Protein AF-A0A7S2N4I0-F1 (afdb_monomer_lite)

Sequence (227 aa):
CSPLTDVEAWKRWVFVALGVAEVLVAIALPARLSPRAIEAVLCISITVDTCVSAWFRESPLDFLISSVFEAPHMCFIVAAIGIRFKALAPGFLLIIANVCVAILVQDVFKGFANIVTATLMYPTVFFIIVRAQHGRLRALYDAQICLAAEQEATQALAAMICDAVFFVAQDGDEIFRCDKGLDHWLGCSACGQRLGDFMADDDRERLQLQIAAVTTGDVSPVSLLPS

pLDDT: mean 70.91, std 13.69, range [44.97, 96.44]

Foldseek 3Di:
DDPVVVVVVVLVVVLVVLVVVVVCCVVVVDPPDDLVVVVVVVVVSLVVVLVSCVVPDPDVVSNVLVCLLSVLLVQLVVCLSDHDPVSNVVSVVSLVVLVVVLVVCCVVPVPCNVVSVVSSVVSVVVSVVSNVVSVVVVVVVVVVVVVVVVVVVVVVVCVVVDQWDFDADLVQFATQDIDVSVCVVQVHDRHRHTPVVSDDPVVVVQSVVVSVCVVVVNDDPDDDRDD

Structure (mmCIF, N/CA/C/O backbone):
data_AF-A0A7S2N4I0-F1
#
_entry.id   AF-A0A7S2N4I0-F1
#
loop_
_atom_site.group_PDB
_atom_site.id
_atom_site.type_symbol
_atom_site.label_atom_id
_atom_site.label_alt_id
_atom_site.label_comp_id
_atom_site.label_asym_id
_atom_site.label_entity_id
_atom_site.label_seq_id
_atom_site.pdbx_PDB_ins_code
_atom_site.Cartn_x
_atom_site.Cartn_y
_atom_site.Cartn_z
_atom_site.occupancy
_atom_site.B_iso_or_equiv
_atom_site.auth_seq_id
_atom_site.auth_comp_id
_atom_site.auth_asym_id
_atom_site.auth_atom_id
_atom_site.pdbx_PDB_model_num
ATOM 1 N N . CYS A 1 1 ? 10.158 -8.192 -56.372 1.00 48.47 1 CYS A N 1
ATOM 2 C CA . CYS A 1 1 ? 9.210 -7.993 -55.257 1.00 48.47 1 CYS A CA 1
ATOM 3 C C . CYS A 1 1 ? 9.362 -9.164 -54.306 1.00 48.47 1 CYS A C 1
ATOM 5 O O . CYS A 1 1 ? 8.807 -10.224 -54.561 1.00 48.47 1 CYS A O 1
ATOM 7 N N . SER A 1 2 ? 10.234 -9.015 -53.314 1.00 44.97 2 SER A N 1
ATOM 8 C CA . SER A 1 2 ? 10.675 -10.119 -52.462 1.00 44.97 2 SER A CA 1
ATOM 9 C C . SER A 1 2 ? 9.828 -10.140 -51.183 1.00 44.97 2 SER A C 1
ATOM 11 O O . SER A 1 2 ? 9.761 -9.108 -50.522 1.00 44.97 2 SER A O 1
ATOM 13 N N . PRO A 1 3 ? 9.212 -11.271 -50.800 1.00 51.84 3 PRO A N 1
ATOM 14 C CA . PRO A 1 3 ? 8.300 -11.378 -49.650 1.00 51.84 3 PRO A CA 1
ATOM 15 C C . PRO A 1 3 ? 8.989 -11.292 -48.268 1.00 51.84 3 PRO A C 1
ATOM 17 O O . PRO A 1 3 ? 8.399 -11.638 -47.252 1.00 51.84 3 PRO A O 1
ATOM 20 N N . LEU A 1 4 ? 10.235 -10.815 -48.203 1.00 46.47 4 LEU A N 1
ATOM 21 C CA . LEU A 1 4 ? 11.021 -10.719 -46.967 1.00 46.47 4 LEU A CA 1
ATOM 22 C C . LEU A 1 4 ? 10.654 -9.518 -46.075 1.00 46.47 4 LEU A C 1
ATOM 24 O O . LEU A 1 4 ? 11.082 -9.473 -44.928 1.00 46.47 4 LEU A O 1
ATOM 28 N N . THR A 1 5 ? 9.837 -8.572 -46.546 1.00 54.66 5 THR A N 1
ATOM 29 C CA . THR A 1 5 ? 9.432 -7.395 -45.753 1.00 54.66 5 THR A CA 1
ATOM 30 C C . THR A 1 5 ? 8.351 -7.688 -44.714 1.00 54.66 5 THR A C 1
ATOM 32 O O . THR A 1 5 ? 8.223 -6.941 -43.748 1.00 54.66 5 THR A O 1
ATOM 35 N N . ASP A 1 6 ? 7.590 -8.774 -44.873 1.00 58.19 6 ASP A N 1
ATOM 36 C CA . ASP A 1 6 ? 6.502 -9.105 -43.943 1.00 58.19 6 ASP A CA 1
ATOM 37 C C . ASP A 1 6 ? 7.051 -9.690 -42.632 1.00 58.19 6 ASP A C 1
ATOM 39 O O . ASP A 1 6 ? 6.530 -9.426 -41.548 1.00 58.19 6 ASP A O 1
ATOM 43 N N . VAL A 1 7 ? 8.183 -10.407 -42.723 1.00 58.31 7 VAL A N 1
ATOM 44 C CA . VAL A 1 7 ? 8.813 -11.107 -41.596 1.00 58.31 7 VAL A CA 1
ATOM 45 C C . VAL A 1 7 ? 9.364 -10.139 -40.540 1.00 58.31 7 VAL A C 1
ATOM 47 O O . VAL A 1 7 ? 9.343 -10.438 -39.353 1.00 58.31 7 VAL A O 1
ATOM 50 N N . GLU A 1 8 ? 9.846 -8.960 -40.919 1.00 60.53 8 GLU A N 1
ATOM 51 C CA . GLU A 1 8 ? 10.291 -7.971 -39.928 1.00 60.53 8 GLU A CA 1
ATOM 52 C C . GLU A 1 8 ? 9.137 -7.182 -39.307 1.00 60.53 8 GLU A C 1
ATOM 54 O O . GLU A 1 8 ? 9.215 -6.777 -38.145 1.00 60.53 8 GLU A O 1
ATOM 59 N N . ALA A 1 9 ? 8.055 -6.974 -40.061 1.00 65.12 9 ALA A N 1
ATOM 60 C CA . ALA A 1 9 ? 6.902 -6.224 -39.591 1.00 65.12 9 ALA A CA 1
ATOM 61 C C . ALA A 1 9 ? 6.171 -6.972 -38.466 1.00 65.12 9 ALA A C 1
ATOM 63 O O . ALA A 1 9 ? 5.896 -6.372 -37.425 1.00 65.12 9 ALA A O 1
ATOM 64 N N . TRP A 1 10 ? 5.920 -8.281 -38.613 1.00 65.81 10 TRP A N 1
ATOM 65 C CA . TRP A 1 10 ? 5.236 -9.048 -37.559 1.00 65.81 10 TRP A CA 1
ATOM 66 C C . TRP A 1 10 ? 6.065 -9.143 -36.274 1.00 65.81 10 TRP A 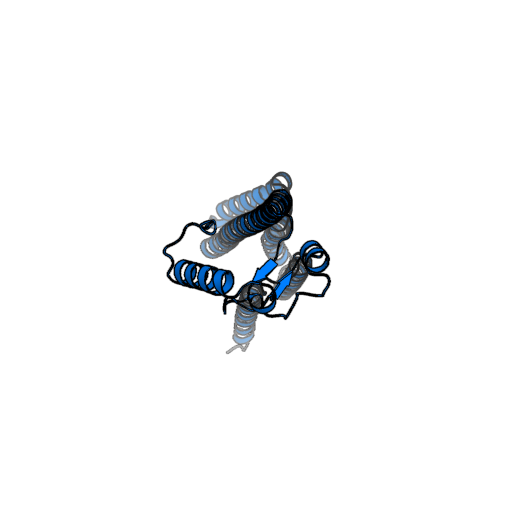C 1
ATOM 68 O O . TRP A 1 10 ? 5.503 -9.028 -35.187 1.00 65.81 10 TRP A O 1
ATOM 78 N N . LYS A 1 11 ? 7.398 -9.255 -36.375 1.00 61.56 11 LYS A N 1
ATOM 79 C CA . LYS A 1 11 ? 8.301 -9.285 -35.209 1.00 61.56 11 LYS A CA 1
ATOM 80 C C . LYS A 1 11 ? 8.159 -8.034 -34.340 1.00 61.56 11 LYS A C 1
ATOM 82 O O . LYS A 1 11 ? 8.076 -8.137 -33.119 1.00 61.56 11 LYS A O 1
ATOM 87 N N . ARG A 1 12 ? 8.069 -6.854 -34.967 1.00 61.53 12 ARG A N 1
ATOM 88 C CA . ARG A 1 12 ? 7.884 -5.573 -34.262 1.00 61.53 12 ARG A CA 1
ATOM 89 C C . ARG A 1 12 ? 6.540 -5.513 -33.535 1.00 61.53 12 ARG A C 1
ATOM 91 O O . ARG A 1 12 ? 6.491 -5.078 -32.390 1.00 61.53 12 ARG A O 1
ATOM 98 N N . TRP A 1 13 ? 5.465 -5.987 -34.165 1.00 66.56 13 TRP A N 1
ATOM 99 C CA . TRP A 1 13 ? 4.132 -5.998 -33.554 1.00 66.56 13 TRP A CA 1
ATOM 100 C C . TRP A 1 13 ? 3.999 -7.005 -32.412 1.00 66.56 13 TRP A C 1
ATOM 102 O O . TRP A 1 13 ? 3.341 -6.697 -31.422 1.00 66.56 13 TRP A O 1
ATOM 112 N N . VAL A 1 14 ? 4.661 -8.162 -32.502 1.00 66.31 14 VAL A N 1
ATOM 113 C CA . VAL A 1 14 ? 4.720 -9.138 -31.402 1.00 66.31 14 VAL A CA 1
ATOM 114 C C . VAL A 1 14 ? 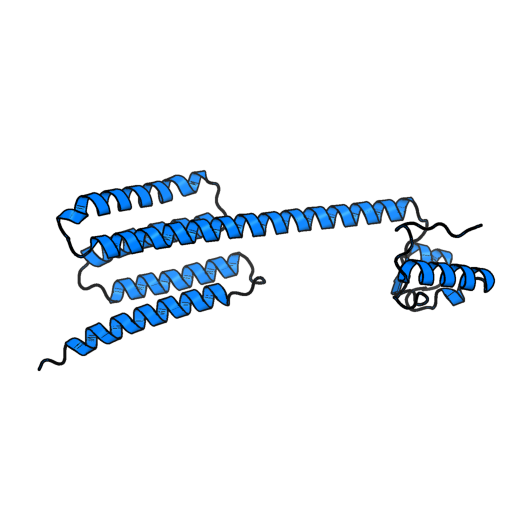5.422 -8.540 -30.183 1.00 66.31 14 VAL A C 1
ATOM 116 O O . VAL A 1 14 ? 4.907 -8.667 -29.077 1.00 66.31 14 VAL A O 1
ATOM 119 N N . PHE A 1 15 ? 6.528 -7.818 -30.381 1.00 59.44 15 PHE A N 1
ATOM 120 C CA . PHE A 1 15 ? 7.251 -7.156 -29.290 1.00 59.44 15 PHE A CA 1
ATOM 121 C C . PHE A 1 15 ? 6.405 -6.067 -28.612 1.00 59.44 15 PHE A C 1
ATOM 123 O O . PHE A 1 15 ? 6.320 -6.000 -27.389 1.00 59.44 15 PHE A O 1
ATOM 130 N N . VAL A 1 16 ? 5.708 -5.246 -29.407 1.00 62.94 16 VAL A N 1
ATOM 131 C CA . VAL A 1 16 ? 4.785 -4.225 -28.886 1.00 62.94 16 VAL A CA 1
ATOM 132 C C . VAL A 1 16 ? 3.617 -4.870 -28.133 1.00 62.94 16 VAL A C 1
ATOM 134 O O . VAL A 1 16 ? 3.249 -4.392 -27.064 1.00 62.94 16 VAL A O 1
ATOM 137 N N . ALA A 1 17 ? 3.050 -5.964 -28.646 1.00 65.69 17 ALA A N 1
ATOM 138 C CA . ALA A 1 17 ? 1.951 -6.673 -27.993 1.00 65.69 17 ALA A CA 1
ATOM 139 C C . ALA A 1 17 ? 2.375 -7.313 -26.661 1.00 65.69 17 ALA A C 1
ATOM 141 O O . ALA A 1 17 ? 1.622 -7.232 -25.692 1.00 65.69 17 ALA A O 1
ATOM 142 N N . LEU A 1 18 ? 3.578 -7.892 -26.593 1.00 63.03 18 LEU A N 1
ATOM 143 C CA . LEU A 1 18 ? 4.161 -8.434 -25.361 1.00 63.03 18 LEU A CA 1
ATOM 144 C C . LEU A 1 18 ? 4.427 -7.334 -24.329 1.00 63.03 18 LEU A C 1
ATOM 146 O O . LEU A 1 18 ? 3.963 -7.455 -23.200 1.00 63.03 18 LEU A O 1
ATOM 150 N N . GLY A 1 19 ? 5.052 -6.221 -24.727 1.00 61.00 19 GLY A N 1
ATOM 151 C CA . GLY A 1 19 ? 5.280 -5.086 -23.828 1.00 61.00 19 GLY A CA 1
ATOM 152 C C . GLY A 1 19 ? 3.977 -4.465 -23.307 1.00 61.00 19 GLY A C 1
ATOM 153 O O . GLY A 1 19 ? 3.862 -4.138 -22.128 1.00 61.00 19 GLY A O 1
ATOM 154 N N . VAL A 1 20 ? 2.946 -4.354 -24.154 1.00 64.69 20 VAL A N 1
ATOM 155 C CA . VAL A 1 20 ? 1.610 -3.900 -23.728 1.00 64.69 20 VAL A CA 1
ATOM 156 C C . VAL A 1 20 ? 0.962 -4.905 -22.774 1.00 64.69 20 VAL A C 1
ATOM 158 O O . VAL A 1 20 ? 0.369 -4.491 -21.780 1.00 64.69 20 VAL A O 1
ATOM 161 N N . ALA A 1 21 ? 1.087 -6.208 -23.033 1.00 63.28 21 ALA A N 1
ATOM 162 C CA . ALA A 1 21 ? 0.566 -7.246 -22.150 1.00 63.28 21 ALA A CA 1
ATOM 163 C C . ALA A 1 21 ? 1.249 -7.222 -20.774 1.00 63.28 21 ALA A C 1
ATOM 165 O O . ALA A 1 21 ? 0.557 -7.304 -19.763 1.00 63.28 21 ALA A O 1
ATOM 166 N N . GLU A 1 22 ? 2.568 -7.032 -20.707 1.00 61.06 22 GLU A N 1
ATOM 167 C CA . GLU A 1 22 ? 3.291 -6.885 -19.438 1.00 61.06 22 GLU A CA 1
ATOM 168 C C . GLU A 1 22 ? 2.860 -5.644 -18.658 1.00 61.06 22 GLU A C 1
ATOM 170 O O . GLU A 1 22 ? 2.596 -5.730 -17.459 1.00 61.06 22 GLU A O 1
ATOM 175 N N . VAL A 1 23 ? 2.729 -4.497 -19.331 1.00 58.50 23 VAL A N 1
ATOM 176 C CA . VAL A 1 23 ? 2.244 -3.259 -18.706 1.00 58.50 23 VAL A CA 1
ATOM 177 C C . VAL A 1 23 ? 0.820 -3.444 -18.184 1.00 58.50 23 VAL A C 1
ATOM 179 O O . VAL A 1 23 ? 0.518 -3.034 -17.064 1.00 58.50 23 VAL A O 1
ATOM 182 N N . LEU A 1 24 ? -0.051 -4.111 -18.944 1.00 59.53 24 LEU A N 1
ATOM 183 C CA . LEU A 1 24 ? -1.411 -4.423 -18.508 1.00 59.53 24 LEU A CA 1
ATOM 184 C C . LEU A 1 24 ? -1.431 -5.401 -17.332 1.00 59.53 24 LEU A C 1
ATOM 186 O O . LEU A 1 24 ? -2.222 -5.195 -16.420 1.00 59.53 24 LEU A O 1
ATOM 190 N N . VAL A 1 25 ? -0.558 -6.412 -17.298 1.00 60.50 25 VAL A N 1
ATOM 191 C CA . VAL A 1 25 ? -0.417 -7.327 -16.152 1.00 60.50 25 VAL A CA 1
ATOM 192 C C . VAL A 1 25 ? 0.084 -6.574 -14.920 1.00 60.50 25 VAL A C 1
ATOM 194 O O . VAL A 1 25 ? -0.475 -6.751 -13.843 1.00 60.50 25 VAL A O 1
ATOM 197 N N . ALA A 1 26 ? 1.065 -5.680 -15.062 1.00 57.84 26 ALA A N 1
ATOM 198 C CA . ALA A 1 26 ? 1.575 -4.857 -13.965 1.00 57.84 26 ALA A CA 1
ATOM 199 C C . ALA A 1 26 ? 0.522 -3.874 -13.419 1.00 57.84 26 ALA A C 1
ATOM 201 O O . ALA A 1 26 ? 0.450 -3.664 -12.210 1.00 57.84 26 ALA A O 1
ATOM 202 N N . ILE A 1 27 ? -0.315 -3.298 -14.291 1.00 57.25 27 ILE A N 1
ATOM 203 C CA . ILE A 1 27 ? -1.422 -2.404 -13.906 1.00 57.25 27 ILE A CA 1
ATOM 204 C C . ILE A 1 27 ? -2.585 -3.192 -13.291 1.00 57.25 27 ILE A C 1
ATOM 206 O O . ILE A 1 27 ? -3.196 -2.739 -12.325 1.00 57.25 27 ILE A O 1
ATOM 210 N N . ALA A 1 28 ? -2.907 -4.358 -13.853 1.00 56.31 28 ALA A N 1
ATOM 211 C CA . ALA A 1 28 ? -4.004 -5.205 -13.404 1.00 56.31 28 ALA A CA 1
ATOM 212 C C . ALA A 1 28 ? -3.650 -6.030 -12.163 1.00 56.31 28 ALA A C 1
ATOM 214 O O . ALA A 1 28 ? -4.555 -6.616 -11.569 1.00 56.31 28 ALA A O 1
ATOM 215 N N . LEU A 1 29 ? -2.371 -6.083 -11.767 1.00 60.47 29 LEU A N 1
ATOM 216 C CA . LEU A 1 29 ? -1.923 -6.804 -10.585 1.00 60.47 29 LEU A CA 1
ATOM 217 C C . LEU A 1 29 ? -2.638 -6.221 -9.351 1.00 60.47 29 LEU A C 1
ATOM 219 O O . LEU A 1 29 ? -2.381 -5.079 -8.959 1.00 60.47 29 LEU A O 1
ATOM 223 N N . PRO A 1 30 ? -3.568 -6.964 -8.727 1.00 55.53 30 PRO A N 1
ATOM 224 C CA . PRO A 1 30 ? -4.353 -6.419 -7.637 1.00 55.53 30 PRO A CA 1
ATOM 225 C C . PRO A 1 30 ? -3.448 -6.135 -6.437 1.00 55.53 30 PRO A C 1
ATOM 227 O O . PRO A 1 30 ? -2.608 -6.958 -6.071 1.00 55.53 30 PRO A O 1
ATOM 230 N N . ALA A 1 31 ? -3.714 -5.030 -5.735 1.00 57.75 31 ALA A N 1
ATOM 231 C CA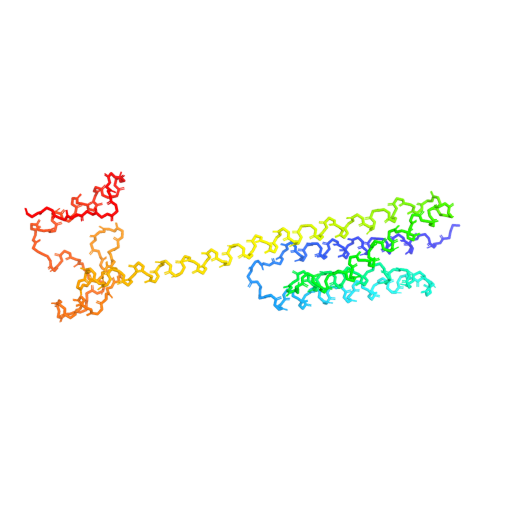 . ALA A 1 31 ? -3.037 -4.630 -4.493 1.00 57.75 31 ALA A CA 1
ATOM 232 C C . ALA A 1 31 ? -3.138 -5.660 -3.336 1.00 57.75 31 ALA A C 1
ATOM 234 O O . ALA A 1 31 ? -2.682 -5.395 -2.229 1.00 57.75 31 ALA A O 1
ATOM 235 N N . ARG A 1 32 ? -3.762 -6.822 -3.576 1.00 56.41 32 ARG A N 1
ATOM 236 C CA . ARG A 1 32 ? -3.981 -7.913 -2.618 1.00 56.41 32 ARG A CA 1
ATOM 237 C C . ARG A 1 32 ? -3.041 -9.107 -2.799 1.00 56.41 32 ARG A C 1
ATOM 239 O O . ARG A 1 32 ? -3.121 -10.043 -2.008 1.00 56.41 32 ARG A O 1
ATOM 246 N N . LEU A 1 33 ? -2.194 -9.131 -3.831 1.00 62.22 33 LEU A N 1
ATOM 247 C CA . LEU A 1 33 ? -1.234 -10.224 -3.994 1.00 62.22 33 LEU A CA 1
ATOM 248 C C . LEU A 1 33 ? -0.144 -10.156 -2.926 1.00 62.22 33 LEU A C 1
ATOM 250 O O . LEU A 1 33 ? 0.340 -9.082 -2.570 1.00 62.22 33 LEU A O 1
ATOM 254 N N . SER A 1 34 ? 0.253 -11.325 -2.421 1.00 64.12 34 SER A N 1
ATOM 255 C CA . SER A 1 34 ? 1.368 -11.405 -1.485 1.00 64.12 34 SER A CA 1
ATOM 256 C C . SER A 1 34 ? 2.667 -10.976 -2.186 1.00 64.12 34 SER A C 1
ATOM 258 O O . SER A 1 34 ? 2.840 -11.259 -3.375 1.00 64.12 34 SER A O 1
ATOM 260 N N . PRO A 1 35 ? 3.621 -10.346 -1.476 1.00 62.59 35 PRO A N 1
ATOM 261 C CA . PRO A 1 35 ? 4.872 -9.871 -2.074 1.00 62.59 35 PRO A CA 1
ATOM 262 C C . PRO A 1 35 ? 5.635 -10.951 -2.860 1.00 62.59 35 PRO A C 1
ATOM 264 O O . PRO A 1 35 ? 6.210 -10.668 -3.904 1.00 62.59 35 PRO A O 1
ATOM 267 N N . ARG A 1 36 ? 5.565 -12.213 -2.408 1.00 56.62 36 ARG A N 1
ATOM 268 C CA . ARG A 1 36 ? 6.182 -13.366 -3.086 1.00 56.62 36 ARG A CA 1
ATOM 269 C C . ARG A 1 36 ? 5.493 -13.750 -4.396 1.00 56.62 36 ARG A C 1
ATOM 271 O O . ARG A 1 36 ? 6.154 -14.214 -5.317 1.00 56.62 36 ARG A O 1
ATOM 278 N N . ALA A 1 37 ? 4.174 -13.581 -4.487 1.00 60.88 37 ALA A N 1
ATOM 279 C CA . ALA A 1 37 ? 3.448 -13.832 -5.728 1.00 60.88 37 ALA A CA 1
ATOM 280 C C . ALA A 1 37 ? 3.778 -12.763 -6.780 1.00 60.88 37 ALA A C 1
ATOM 282 O O . ALA A 1 37 ? 3.940 -13.088 -7.952 1.00 60.88 37 ALA A O 1
ATOM 283 N N . ILE A 1 38 ? 3.950 -11.509 -6.347 1.00 63.38 38 ILE A N 1
ATOM 284 C CA . ILE A 1 38 ? 4.397 -10.404 -7.207 1.00 63.38 38 ILE A CA 1
ATOM 285 C C . ILE A 1 38 ? 5.817 -10.672 -7.730 1.00 63.38 38 ILE A C 1
ATOM 287 O O . ILE A 1 38 ? 6.068 -10.525 -8.923 1.00 63.38 38 ILE A O 1
ATOM 291 N N . GLU A 1 39 ? 6.721 -11.134 -6.862 1.00 60.50 39 GLU A N 1
ATOM 292 C CA . GLU A 1 39 ? 8.089 -11.526 -7.227 1.00 60.50 39 GLU A CA 1
ATOM 293 C C . GLU A 1 39 ? 8.115 -12.664 -8.260 1.00 60.50 39 GLU A C 1
ATOM 295 O O . GLU A 1 39 ? 8.811 -12.567 -9.268 1.00 60.50 39 GLU A O 1
ATOM 300 N N . ALA A 1 40 ? 7.315 -13.715 -8.055 1.00 54.78 40 ALA A N 1
ATOM 301 C CA . ALA A 1 40 ? 7.241 -14.843 -8.981 1.00 54.78 40 ALA A CA 1
ATOM 302 C C . ALA A 1 40 ? 6.707 -14.433 -10.363 1.00 54.78 40 ALA A C 1
ATOM 304 O O . ALA A 1 40 ? 7.262 -14.854 -11.376 1.00 54.78 40 ALA A O 1
ATOM 305 N N . VAL A 1 41 ? 5.667 -13.591 -10.413 1.00 62.31 41 VAL A N 1
ATOM 306 C CA . VAL A 1 41 ? 5.115 -13.085 -11.680 1.00 62.31 41 VAL A CA 1
ATOM 307 C C . VAL A 1 41 ? 6.145 -12.232 -12.417 1.00 62.31 41 VAL A C 1
ATOM 309 O O . VAL A 1 41 ? 6.353 -12.453 -13.605 1.00 62.31 41 VAL A O 1
ATOM 312 N N . LEU A 1 42 ? 6.851 -11.338 -11.718 1.00 65.69 42 LEU A N 1
ATOM 313 C CA . LEU A 1 42 ? 7.928 -10.542 -12.314 1.00 65.69 42 LEU A CA 1
ATOM 314 C C . LEU A 1 42 ? 9.059 -11.420 -12.862 1.00 65.69 42 LEU A C 1
ATOM 316 O O . LEU A 1 42 ? 9.462 -11.238 -14.005 1.00 65.69 42 LEU A O 1
ATOM 320 N N . CYS A 1 43 ? 9.535 -12.409 -12.105 1.00 57.81 43 CYS A N 1
ATOM 321 C CA . CYS A 1 43 ? 10.581 -13.322 -12.578 1.00 57.81 43 CYS A CA 1
ATOM 322 C C . CYS A 1 43 ? 10.156 -14.119 -13.820 1.00 57.81 43 CYS A C 1
ATOM 324 O O . CYS A 1 43 ? 10.967 -14.316 -14.727 1.00 57.81 43 CYS A O 1
ATOM 326 N N . ILE A 1 44 ? 8.900 -14.574 -13.878 1.00 55.56 44 ILE A N 1
ATOM 327 C CA . ILE A 1 44 ? 8.367 -15.313 -15.029 1.00 55.56 44 ILE A CA 1
ATOM 328 C C . ILE A 1 44 ? 8.250 -14.397 -16.245 1.00 55.56 44 ILE A C 1
ATOM 330 O O . ILE A 1 44 ? 8.750 -14.767 -17.305 1.00 55.56 44 ILE A O 1
ATOM 334 N N . SER A 1 45 ? 7.651 -13.212 -16.093 1.00 63.16 45 SER A N 1
ATOM 335 C CA . SER A 1 45 ? 7.519 -12.232 -17.177 1.00 63.16 45 SER A CA 1
ATOM 336 C C . SER A 1 45 ? 8.876 -11.905 -17.789 1.00 63.16 45 SER A C 1
ATOM 338 O O . SER A 1 45 ? 9.060 -12.051 -18.993 1.00 63.16 45 SER A O 1
ATOM 340 N N . ILE A 1 46 ? 9.878 -11.626 -16.952 1.00 64.62 46 ILE A N 1
ATOM 341 C CA . ILE A 1 46 ? 11.186 -11.238 -17.475 1.00 64.62 46 ILE A CA 1
ATOM 342 C C . ILE A 1 46 ? 11.925 -12.436 -18.087 1.00 64.62 46 ILE A C 1
ATOM 344 O O . ILE A 1 46 ? 12.597 -12.284 -19.096 1.00 64.62 46 ILE A O 1
ATOM 348 N N . THR A 1 47 ? 11.761 -13.654 -17.557 1.00 55.34 47 THR A N 1
ATOM 349 C CA . THR A 1 47 ? 12.322 -14.855 -18.209 1.00 55.34 47 THR A CA 1
ATOM 350 C C . THR A 1 47 ? 11.735 -15.049 -19.608 1.00 55.34 47 THR A C 1
ATOM 352 O O . THR A 1 47 ? 12.460 -15.388 -20.543 1.00 55.34 47 THR A O 1
ATOM 355 N N . VAL A 1 48 ? 10.430 -14.809 -19.766 1.00 59.19 48 VAL A N 1
ATOM 356 C CA . VAL A 1 48 ? 9.761 -14.859 -21.069 1.00 59.19 48 VAL A CA 1
ATOM 357 C C . VAL A 1 48 ? 10.306 -13.769 -21.989 1.00 59.19 48 VAL A C 1
ATOM 359 O O . VAL A 1 48 ? 10.658 -14.086 -23.123 1.00 59.19 48 VAL A O 1
ATOM 362 N N . ASP A 1 49 ? 10.458 -12.538 -21.503 1.00 66.19 49 ASP A N 1
ATOM 363 C CA . ASP A 1 49 ? 10.990 -11.421 -22.289 1.00 66.19 49 ASP A CA 1
ATOM 364 C C . ASP A 1 49 ? 12.430 -11.687 -22.760 1.00 66.19 49 ASP A C 1
ATOM 366 O O . ASP A 1 49 ? 12.723 -11.610 -23.953 1.00 66.19 49 ASP A O 1
ATOM 370 N N . THR A 1 50 ? 13.312 -12.172 -21.877 1.00 61.94 50 THR A N 1
ATOM 371 C CA . THR A 1 50 ? 14.696 -12.516 -22.243 1.00 61.94 50 THR A CA 1
ATOM 372 C C . THR A 1 50 ? 14.756 -13.677 -23.243 1.00 61.94 50 THR A C 1
ATOM 374 O O . THR A 1 50 ? 15.577 -13.662 -24.165 1.00 61.94 50 THR A O 1
ATOM 377 N N . CYS A 1 51 ? 13.883 -14.684 -23.113 1.00 56.31 51 CYS A N 1
ATOM 378 C CA . CYS A 1 51 ? 13.782 -15.783 -24.078 1.00 56.31 51 CYS A CA 1
ATOM 379 C C . CYS A 1 51 ? 13.273 -15.313 -25.450 1.00 56.31 51 CYS A C 1
ATOM 381 O O . CYS A 1 51 ? 13.765 -15.781 -26.479 1.00 56.31 51 CYS A O 1
ATOM 383 N N . VAL A 1 52 ? 12.324 -14.377 -25.479 1.00 62.72 52 VAL A N 1
ATOM 384 C CA . VAL A 1 52 ? 11.808 -13.768 -26.712 1.00 62.72 52 VAL A CA 1
ATOM 385 C C . VAL A 1 52 ? 12.885 -12.899 -27.371 1.00 62.72 52 VAL A C 1
ATOM 387 O O . VAL A 1 52 ? 13.150 -13.054 -28.566 1.00 62.72 52 VAL A O 1
ATOM 390 N N . SER A 1 53 ? 13.575 -12.059 -26.597 1.00 63.53 53 SER A N 1
ATOM 391 C CA . SER A 1 53 ? 14.723 -11.260 -27.043 1.00 63.53 53 SER A CA 1
ATOM 392 C C . SER A 1 53 ? 15.849 -12.131 -27.605 1.00 63.53 53 SER A C 1
ATOM 394 O O . SER A 1 53 ? 16.431 -11.787 -28.635 1.00 63.53 53 SER A O 1
ATOM 396 N N . ALA A 1 54 ? 16.133 -13.286 -26.992 1.00 60.44 54 ALA A N 1
ATOM 397 C CA . ALA A 1 54 ? 17.116 -14.250 -27.494 1.00 60.44 54 ALA A CA 1
ATOM 398 C C . ALA A 1 54 ? 16.734 -14.818 -28.865 1.00 60.44 54 ALA A C 1
ATOM 400 O O . ALA A 1 54 ? 17.585 -14.958 -29.741 1.00 60.44 54 ALA A O 1
ATOM 401 N N . TRP A 1 55 ? 15.450 -15.122 -29.063 1.00 60.53 55 TRP A N 1
ATOM 402 C CA . TRP A 1 55 ? 14.949 -15.748 -30.285 1.00 60.53 55 TRP A CA 1
ATOM 403 C C . TRP A 1 55 ? 15.042 -14.826 -31.508 1.00 60.53 55 TRP A C 1
ATOM 405 O O . TRP A 1 55 ? 15.210 -15.291 -32.636 1.00 60.53 55 TRP A O 1
ATOM 415 N N . PHE A 1 56 ? 14.932 -13.511 -31.308 1.00 61.19 56 PHE A N 1
ATOM 416 C CA . PHE A 1 56 ? 14.881 -12.540 -32.403 1.00 61.19 56 PHE A CA 1
ATOM 417 C C . PHE A 1 56 ? 16.237 -11.972 -32.833 1.00 61.19 56 PHE A C 1
ATOM 419 O O . PHE A 1 56 ? 16.282 -11.182 -33.778 1.00 61.19 56 PHE A O 1
ATOM 426 N N . ARG A 1 57 ? 17.339 -12.370 -32.190 1.00 66.19 57 ARG A N 1
ATOM 427 C CA . ARG A 1 57 ? 18.676 -11.823 -32.450 1.00 66.19 57 ARG A CA 1
ATOM 428 C C . ARG A 1 57 ? 19.457 -12.730 -33.405 1.00 66.19 57 ARG A C 1
ATOM 430 O O . ARG A 1 57 ? 19.661 -13.906 -33.133 1.00 66.19 57 ARG A O 1
ATOM 437 N N . GLU A 1 58 ? 19.911 -12.165 -34.523 1.00 66.75 58 GLU A N 1
ATOM 438 C CA . GLU A 1 58 ? 20.651 -12.906 -35.559 1.00 66.75 58 GLU A CA 1
ATOM 439 C C . GLU A 1 58 ? 22.123 -13.139 -35.193 1.00 66.75 58 GLU A C 1
ATOM 441 O O . GLU A 1 58 ? 22.736 -14.088 -35.681 1.00 66.75 58 GLU A O 1
ATOM 446 N N . SER A 1 59 ? 22.689 -12.302 -34.313 1.00 71.00 59 SER A N 1
ATOM 447 C CA . SER A 1 59 ? 24.073 -12.421 -33.861 1.00 71.00 59 SER A CA 1
ATOM 448 C C . SER A 1 59 ? 24.180 -12.603 -32.337 1.00 71.00 59 SER A C 1
ATOM 450 O O . SER A 1 59 ? 23.435 -11.983 -31.570 1.00 71.00 59 SER A O 1
ATOM 452 N N . PRO A 1 60 ? 25.148 -13.407 -31.857 1.00 59.22 60 PRO A N 1
ATOM 453 C CA . PRO A 1 60 ? 25.403 -13.567 -30.426 1.00 59.22 60 PRO A CA 1
ATOM 454 C C . PRO A 1 60 ? 25.892 -12.268 -29.767 1.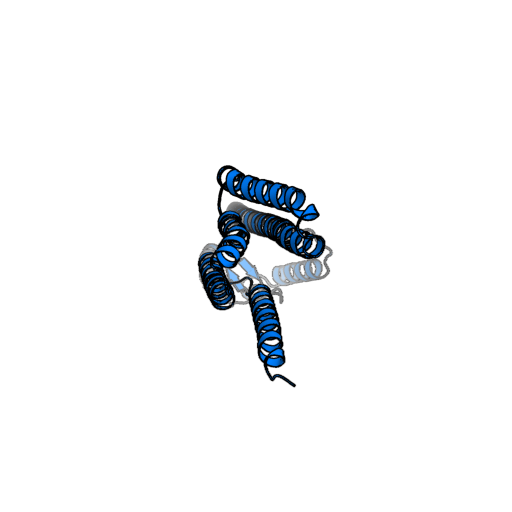00 59.22 60 PRO A C 1
ATOM 456 O O . PRO A 1 60 ? 25.726 -12.098 -28.563 1.00 59.22 60 PRO A O 1
ATOM 459 N N . LEU A 1 61 ? 26.456 -11.335 -30.542 1.00 57.78 61 LEU A N 1
ATOM 460 C CA . LEU A 1 61 ? 26.915 -10.030 -30.062 1.00 57.78 61 LEU A CA 1
ATOM 461 C C . LEU A 1 61 ? 25.722 -9.102 -29.785 1.00 57.78 61 LEU A C 1
ATOM 463 O O . LEU A 1 61 ? 25.673 -8.452 -28.745 1.00 57.78 61 LEU A O 1
ATOM 467 N N . ASP A 1 62 ? 24.707 -9.127 -30.648 1.00 60.78 62 ASP A N 1
ATOM 468 C CA . ASP A 1 62 ? 23.446 -8.419 -30.429 1.00 60.78 62 ASP A CA 1
ATOM 469 C C . ASP A 1 62 ? 22.688 -8.974 -29.218 1.00 60.78 62 ASP A C 1
ATOM 471 O O . ASP A 1 62 ? 22.104 -8.209 -28.446 1.00 60.78 62 ASP A O 1
ATOM 475 N N . PHE A 1 63 ? 22.708 -10.297 -29.030 1.00 62.75 63 PHE A N 1
ATOM 476 C CA . PHE A 1 63 ? 22.152 -10.928 -27.836 1.00 62.75 63 PHE A CA 1
ATOM 477 C C . PHE A 1 63 ? 22.909 -10.500 -26.576 1.00 62.75 63 PHE A C 1
ATOM 479 O O . PHE A 1 63 ? 22.270 -10.116 -25.597 1.00 62.75 63 PHE A O 1
ATOM 486 N N . LEU A 1 64 ? 24.247 -10.499 -26.610 1.00 57.91 64 LEU A N 1
ATOM 487 C CA . LEU A 1 64 ? 25.094 -10.064 -25.497 1.00 57.91 64 LEU A CA 1
ATOM 488 C C . LEU A 1 64 ? 24.822 -8.600 -25.127 1.00 57.91 64 LEU A C 1
ATOM 490 O O . LEU A 1 64 ? 24.671 -8.283 -23.954 1.00 57.91 64 LEU A O 1
ATOM 494 N N . ILE A 1 65 ? 24.693 -7.712 -26.117 1.00 63.16 65 ILE A N 1
ATOM 495 C CA . ILE A 1 65 ? 24.340 -6.309 -25.880 1.00 63.16 65 ILE A CA 1
ATOM 496 C C . ILE A 1 65 ? 22.943 -6.222 -25.248 1.00 63.16 65 ILE A C 1
ATOM 498 O O . ILE A 1 65 ? 22.804 -5.593 -24.207 1.00 63.16 65 ILE A O 1
ATOM 502 N N . SER A 1 66 ? 21.924 -6.896 -25.796 1.00 64.69 66 SER A N 1
ATOM 503 C CA . SER A 1 66 ? 20.560 -6.876 -25.226 1.00 64.69 66 SER A CA 1
ATOM 504 C C . SER A 1 66 ? 20.526 -7.364 -23.779 1.00 64.69 66 SER A C 1
ATOM 506 O O . SER A 1 66 ? 19.966 -6.708 -22.906 1.00 64.69 66 SER A O 1
ATOM 508 N N . SER A 1 67 ? 21.180 -8.493 -23.510 1.00 59.72 67 SER A N 1
ATOM 509 C CA . SER A 1 67 ? 21.185 -9.119 -22.187 1.00 59.72 67 SER A CA 1
ATOM 510 C C . SER A 1 67 ? 22.004 -8.324 -21.163 1.00 59.72 67 SER A C 1
ATOM 512 O O . SER A 1 67 ? 21.627 -8.277 -19.994 1.00 59.72 67 SER A O 1
ATOM 514 N N . VAL A 1 68 ? 23.050 -7.601 -21.580 1.00 60.28 68 VAL A N 1
ATOM 515 C CA . VAL A 1 68 ? 23.782 -6.644 -20.724 1.00 60.28 68 VAL A CA 1
ATOM 516 C C . VAL A 1 68 ? 22.945 -5.402 -20.389 1.00 60.28 68 VAL A C 1
ATOM 518 O O . VAL A 1 68 ? 23.165 -4.792 -19.341 1.00 60.28 68 VAL A O 1
ATOM 521 N N . PHE A 1 69 ? 21.963 -5.041 -21.220 1.00 59.94 69 PHE A N 1
ATOM 522 C CA . PHE A 1 69 ? 21.002 -3.975 -20.919 1.00 59.94 69 PHE A CA 1
ATOM 523 C C . PHE A 1 69 ? 19.832 -4.457 -20.043 1.00 59.94 69 PHE A C 1
ATOM 525 O O . PHE A 1 69 ? 19.412 -3.715 -19.156 1.00 59.94 69 PHE A O 1
ATOM 532 N N . GLU A 1 70 ? 19.346 -5.690 -20.212 1.00 62.47 70 GLU A N 1
ATOM 533 C CA . GLU A 1 70 ? 18.234 -6.267 -19.429 1.00 62.47 70 GLU A CA 1
ATOM 534 C C . GLU A 1 70 ? 18.660 -6.783 -18.036 1.00 62.47 70 GLU A C 1
ATOM 536 O O . GLU A 1 70 ? 17.944 -6.599 -17.051 1.00 62.47 70 GLU A O 1
ATOM 541 N N . ALA A 1 71 ? 19.856 -7.363 -17.885 1.00 58.03 71 ALA A N 1
ATOM 542 C CA . ALA A 1 71 ? 20.326 -7.909 -16.602 1.00 58.03 71 ALA A CA 1
ATOM 543 C C . ALA A 1 71 ? 20.440 -6.872 -15.452 1.00 58.03 71 ALA A C 1
ATOM 545 O O . ALA A 1 71 ? 20.112 -7.197 -14.306 1.00 58.03 71 ALA A O 1
ATOM 546 N N . PRO A 1 72 ? 20.837 -5.607 -15.693 1.00 57.56 72 PRO A N 1
ATOM 547 C CA . PRO A 1 72 ? 20.771 -4.551 -14.685 1.00 57.56 72 PRO A CA 1
ATOM 548 C C . PRO A 1 72 ? 19.340 -4.226 -14.262 1.00 57.56 72 PRO A C 1
ATOM 550 O O . PRO A 1 72 ? 19.129 -3.959 -13.081 1.00 57.56 72 PRO A O 1
ATOM 553 N N . HIS A 1 73 ? 18.367 -4.293 -15.184 1.00 60.38 73 HIS A N 1
ATOM 554 C CA . HIS A 1 73 ? 16.945 -4.099 -14.876 1.00 60.38 73 HIS A CA 1
ATOM 555 C C . HIS A 1 73 ? 16.443 -5.203 -13.940 1.00 60.38 73 HIS A C 1
ATOM 557 O O . HIS A 1 73 ? 15.798 -4.909 -12.935 1.00 60.38 73 HIS A O 1
ATOM 563 N N . MET A 1 74 ? 16.827 -6.453 -14.211 1.00 58.62 74 MET A N 1
ATOM 564 C CA . MET A 1 74 ? 16.539 -7.622 -13.374 1.00 58.62 74 MET A CA 1
ATOM 565 C C . MET A 1 74 ? 17.063 -7.467 -11.944 1.00 58.62 74 MET A C 1
ATOM 567 O O . MET A 1 74 ? 16.311 -7.583 -10.974 1.00 58.62 74 MET A O 1
ATOM 571 N N . CYS A 1 75 ? 18.346 -7.127 -11.798 1.00 54.88 75 CYS A N 1
ATOM 572 C CA . CYS A 1 75 ? 18.955 -6.891 -10.490 1.00 54.88 75 CYS A CA 1
ATOM 573 C C . CYS A 1 75 ? 18.317 -5.698 -9.756 1.00 54.88 75 CYS A C 1
ATOM 575 O O . CYS A 1 75 ? 18.235 -5.706 -8.528 1.00 54.88 75 CYS A O 1
ATOM 577 N N . PHE A 1 76 ? 17.838 -4.686 -10.486 1.00 55.97 76 PHE A N 1
ATOM 578 C CA . PHE A 1 76 ? 17.179 -3.511 -9.913 1.00 55.97 76 PHE A CA 1
ATOM 579 C C . PHE A 1 76 ? 15.767 -3.795 -9.404 1.00 55.97 76 PHE A C 1
ATOM 581 O O . PHE A 1 76 ? 15.417 -3.345 -8.313 1.00 55.97 76 PHE A O 1
ATOM 588 N N . ILE A 1 77 ? 14.970 -4.549 -10.162 1.00 59.56 77 ILE A N 1
ATOM 589 C CA . ILE A 1 77 ? 13.602 -4.932 -9.791 1.00 59.56 77 ILE A CA 1
ATOM 590 C C . ILE A 1 77 ? 13.632 -5.829 -8.552 1.00 59.56 77 ILE A C 1
ATOM 592 O O . ILE A 1 77 ? 12.948 -5.546 -7.569 1.00 59.56 77 ILE A O 1
ATOM 596 N N . VAL A 1 78 ? 14.500 -6.844 -8.545 1.00 57.94 78 VAL A N 1
ATOM 597 C CA . VAL A 1 78 ? 14.676 -7.745 -7.395 1.00 57.94 78 VAL A CA 1
ATOM 598 C C . VAL A 1 78 ? 15.183 -6.980 -6.165 1.00 57.94 78 VAL A C 1
ATOM 600 O O . VAL A 1 78 ? 14.700 -7.188 -5.051 1.00 57.94 78 VAL A O 1
ATOM 603 N N . ALA A 1 79 ? 16.101 -6.023 -6.336 1.00 54.38 79 ALA A N 1
ATOM 604 C CA . ALA A 1 79 ? 16.592 -5.216 -5.221 1.00 54.38 79 ALA A CA 1
ATOM 605 C C . ALA A 1 79 ? 15.557 -4.204 -4.688 1.00 54.38 79 ALA A C 1
ATOM 607 O O . ALA A 1 79 ? 15.544 -3.923 -3.485 1.00 54.38 79 ALA A O 1
ATOM 608 N N . ALA A 1 80 ? 14.669 -3.685 -5.542 1.00 55.53 80 ALA A N 1
ATOM 609 C CA . ALA A 1 80 ? 13.603 -2.759 -5.158 1.00 55.53 80 ALA A CA 1
ATOM 610 C C . ALA A 1 80 ? 12.491 -3.422 -4.324 1.00 55.53 80 ALA A C 1
ATOM 612 O O . ALA A 1 80 ? 11.801 -2.727 -3.576 1.00 55.53 80 ALA A O 1
ATOM 613 N N . ILE A 1 81 ? 12.357 -4.749 -4.402 1.00 59.03 81 ILE A N 1
ATOM 614 C CA . ILE A 1 81 ? 11.350 -5.527 -3.667 1.00 59.03 81 ILE A CA 1
ATOM 615 C C . ILE A 1 81 ? 11.779 -5.803 -2.210 1.00 59.03 81 ILE A C 1
ATOM 617 O O . ILE A 1 81 ? 10.914 -6.053 -1.371 1.00 59.03 81 ILE A O 1
ATOM 621 N N . GLY A 1 82 ? 13.062 -5.656 -1.832 1.00 57.06 82 GLY A N 1
ATOM 622 C CA . GLY A 1 82 ? 13.418 -5.874 -0.420 1.00 57.06 82 GLY A CA 1
ATOM 623 C C . GLY A 1 82 ? 14.854 -5.690 0.080 1.00 57.06 82 GLY A C 1
ATOM 624 O O . GLY A 1 82 ? 15.103 -6.055 1.230 1.00 57.06 82 GLY A O 1
ATOM 625 N N . ILE A 1 83 ? 15.819 -5.143 -0.675 1.00 51.00 83 ILE A N 1
ATOM 626 C CA . ILE A 1 83 ? 17.234 -5.166 -0.238 1.00 51.00 83 ILE A CA 1
ATOM 627 C C . ILE A 1 83 ? 17.791 -3.776 0.124 1.00 51.00 83 ILE A C 1
ATOM 629 O O . ILE A 1 83 ? 17.528 -2.758 -0.514 1.00 51.00 83 ILE A O 1
ATOM 633 N N . ARG A 1 84 ? 18.607 -3.747 1.192 1.00 56.56 84 ARG A N 1
ATOM 634 C CA . ARG A 1 84 ? 19.379 -2.592 1.686 1.00 56.56 84 ARG A CA 1
ATOM 635 C C . ARG A 1 84 ? 20.194 -1.943 0.553 1.00 56.56 84 ARG A C 1
ATOM 637 O O . ARG A 1 84 ? 20.885 -2.636 -0.185 1.00 56.56 84 ARG A O 1
ATOM 644 N N . PHE A 1 85 ? 20.216 -0.606 0.517 1.00 55.38 85 PHE A N 1
ATOM 645 C CA . PHE A 1 85 ? 20.913 0.264 -0.457 1.00 55.38 85 PHE A CA 1
ATOM 646 C C . PHE A 1 85 ? 22.332 -0.190 -0.866 1.00 55.38 85 PHE A C 1
ATOM 648 O O . PHE A 1 85 ? 22.747 -0.003 -2.005 1.00 55.38 85 PHE A O 1
ATOM 655 N N . LYS A 1 86 ? 23.070 -0.846 0.040 1.00 53.09 86 LYS A N 1
ATOM 656 C CA . LYS A 1 86 ? 24.421 -1.372 -0.215 1.00 53.09 86 LYS A CA 1
ATOM 657 C C . LYS A 1 86 ? 24.486 -2.428 -1.332 1.00 53.09 86 LYS A C 1
ATOM 659 O O . LYS A 1 86 ? 25.521 -2.528 -1.978 1.00 53.09 86 LYS A O 1
ATOM 664 N N . ALA A 1 87 ? 23.408 -3.170 -1.590 1.00 51.47 87 ALA A N 1
ATOM 665 C CA . ALA A 1 87 ? 23.345 -4.140 -2.689 1.00 51.47 87 ALA A CA 1
ATOM 666 C C . ALA A 1 87 ? 22.891 -3.524 -4.029 1.00 51.47 87 ALA A C 1
ATOM 668 O O . ALA A 1 87 ? 23.045 -4.154 -5.068 1.00 51.47 87 ALA A O 1
ATOM 669 N N . LEU A 1 88 ? 22.360 -2.293 -4.015 1.00 55.56 88 LEU A N 1
ATOM 670 C CA . LEU A 1 88 ? 21.938 -1.548 -5.213 1.00 55.56 88 LEU A CA 1
ATOM 671 C C . LEU A 1 88 ? 23.097 -0.799 -5.882 1.00 55.56 88 LEU A C 1
ATOM 673 O O . LEU A 1 88 ? 23.057 -0.560 -7.088 1.00 55.56 88 LEU A O 1
ATOM 677 N N . ALA A 1 89 ? 24.135 -0.447 -5.117 1.00 59.62 89 ALA A N 1
ATOM 678 C CA . ALA A 1 89 ? 25.286 0.304 -5.616 1.00 59.62 89 ALA A CA 1
ATOM 679 C C . ALA A 1 89 ? 25.984 -0.344 -6.834 1.00 59.62 89 ALA A C 1
ATOM 681 O O . ALA A 1 89 ? 26.270 0.386 -7.783 1.00 59.62 89 ALA A O 1
ATOM 682 N N . PRO A 1 90 ? 26.204 -1.676 -6.889 1.00 54.53 90 PRO A N 1
ATOM 683 C CA . PRO A 1 90 ? 26.798 -2.322 -8.060 1.00 54.53 90 PRO A CA 1
ATOM 684 C C . PRO A 1 90 ? 25.902 -2.240 -9.301 1.00 54.53 90 PRO A C 1
ATOM 686 O O . PRO A 1 90 ? 26.400 -1.982 -10.391 1.00 54.53 90 PRO A O 1
ATOM 689 N N . GLY A 1 91 ? 24.582 -2.401 -9.141 1.00 57.59 91 GLY A N 1
ATOM 690 C CA . GLY A 1 91 ? 23.627 -2.291 -10.248 1.00 57.59 91 GLY A CA 1
ATOM 691 C C . GLY A 1 91 ? 23.560 -0.872 -10.813 1.00 57.59 91 GLY A C 1
ATOM 692 O O . GLY A 1 91 ? 23.563 -0.687 -12.026 1.00 57.59 91 GLY A O 1
ATOM 693 N N . PHE A 1 92 ? 23.590 0.138 -9.941 1.00 61.34 92 PHE A N 1
ATOM 694 C CA . PHE A 1 92 ? 23.588 1.541 -10.359 1.00 61.34 92 PHE A CA 1
ATOM 695 C C . PHE A 1 92 ? 24.901 1.922 -11.054 1.00 61.34 92 PHE A C 1
ATOM 697 O O . PHE A 1 92 ? 24.883 2.591 -12.083 1.00 61.34 92 PHE A O 1
ATOM 704 N N . LEU A 1 93 ? 26.039 1.432 -10.548 1.00 60.44 93 LEU A N 1
ATOM 705 C CA . LEU A 1 93 ? 27.340 1.577 -11.206 1.00 60.44 93 LEU A CA 1
ATOM 706 C C . LEU A 1 93 ? 27.365 0.919 -12.589 1.00 60.44 93 LEU A C 1
ATOM 708 O O . LEU A 1 93 ? 27.925 1.501 -13.514 1.00 60.44 93 LEU A O 1
ATOM 712 N N . LEU A 1 94 ? 26.734 -0.248 -12.753 1.00 57.84 94 LEU A N 1
ATOM 713 C CA . LEU A 1 94 ? 26.647 -0.919 -14.051 1.00 57.84 94 LEU A CA 1
ATOM 714 C C . LEU A 1 94 ? 25.804 -0.120 -15.054 1.00 57.84 94 LEU A C 1
ATOM 716 O O . LEU A 1 94 ? 26.180 -0.010 -16.217 1.00 57.84 94 LEU A O 1
ATOM 720 N N . ILE A 1 95 ? 24.695 0.479 -14.602 1.00 62.50 95 ILE A N 1
ATOM 721 C CA . ILE A 1 95 ? 23.867 1.367 -15.431 1.00 62.50 95 ILE A CA 1
ATOM 722 C C . ILE A 1 95 ? 24.686 2.585 -15.873 1.00 62.50 95 ILE A C 1
ATOM 724 O O . ILE A 1 95 ? 24.729 2.878 -17.063 1.00 62.50 95 ILE A O 1
ATOM 728 N N . ILE A 1 96 ? 25.397 3.251 -14.955 1.00 63.75 96 ILE A N 1
ATOM 729 C CA . ILE A 1 96 ? 26.264 4.394 -15.290 1.00 63.75 96 ILE A CA 1
ATOM 730 C C . ILE A 1 96 ? 27.363 3.978 -16.276 1.00 63.75 96 ILE A C 1
ATOM 732 O O . ILE A 1 96 ? 27.598 4.678 -17.258 1.00 63.75 96 ILE A O 1
ATOM 736 N N . ALA A 1 97 ? 28.010 2.831 -16.059 1.00 62.78 97 ALA A N 1
ATOM 737 C CA . ALA A 1 97 ? 29.038 2.321 -16.961 1.00 62.78 97 ALA A CA 1
ATOM 738 C C . ALA A 1 97 ? 28.481 2.065 -18.373 1.00 62.78 97 ALA A C 1
ATOM 740 O O . ALA A 1 97 ? 29.090 2.488 -19.354 1.00 62.78 97 ALA A O 1
ATOM 741 N N . ASN A 1 98 ? 27.293 1.463 -18.482 1.00 60.62 98 ASN A N 1
ATOM 742 C CA . ASN A 1 98 ? 26.613 1.242 -19.759 1.00 60.62 98 ASN A CA 1
ATOM 743 C C . ASN A 1 98 ? 26.206 2.560 -20.444 1.00 60.62 98 ASN A C 1
ATOM 745 O O . ASN A 1 98 ? 26.346 2.677 -21.660 1.00 60.62 98 ASN A O 1
ATOM 749 N N . VAL A 1 99 ? 25.777 3.578 -19.686 1.00 62.31 99 VAL A N 1
ATOM 750 C CA . VAL A 1 99 ? 25.514 4.937 -20.204 1.00 62.31 99 VAL A CA 1
ATOM 751 C C . VAL A 1 99 ? 26.799 5.566 -20.753 1.00 62.31 99 VAL A C 1
ATOM 753 O O . VAL A 1 99 ? 26.795 6.128 -21.845 1.00 62.31 99 VAL A O 1
ATOM 756 N N . CYS A 1 100 ? 27.918 5.454 -20.034 1.00 60.97 100 CYS A N 1
ATOM 757 C CA . CYS A 1 100 ? 29.209 5.968 -20.491 1.00 60.97 100 CYS A CA 1
ATOM 758 C C . CYS A 1 100 ? 29.667 5.286 -21.786 1.00 60.97 100 CYS A C 1
ATOM 760 O O . CYS A 1 100 ? 30.082 5.971 -22.717 1.00 60.97 100 CYS A O 1
ATOM 762 N N . VAL A 1 101 ? 29.549 3.958 -21.877 1.00 62.38 101 VAL A N 1
ATOM 763 C CA . VAL A 1 101 ? 29.883 3.200 -23.095 1.00 62.38 101 VAL A CA 1
ATOM 764 C C . VAL A 1 101 ? 28.986 3.617 -24.261 1.00 62.38 101 VAL A C 1
ATOM 766 O O . VAL A 1 101 ? 29.484 3.861 -25.356 1.00 62.38 101 VAL A O 1
ATOM 769 N N . ALA A 1 102 ? 27.684 3.776 -24.026 1.00 58.94 102 ALA A N 1
ATOM 770 C CA . ALA A 1 102 ? 26.732 4.260 -25.021 1.00 58.94 102 ALA A CA 1
ATOM 771 C C . ALA A 1 102 ? 27.106 5.636 -25.594 1.00 58.94 102 ALA A C 1
ATOM 773 O O . ALA A 1 102 ? 27.095 5.821 -26.811 1.00 58.94 102 ALA A O 1
ATOM 774 N N . ILE A 1 103 ? 27.469 6.586 -24.727 1.00 61.69 103 ILE A N 1
ATOM 775 C CA . ILE A 1 103 ? 27.889 7.935 -25.130 1.00 61.69 103 ILE A CA 1
ATOM 776 C C . ILE A 1 103 ? 29.189 7.874 -25.939 1.00 61.69 103 ILE A C 1
ATOM 778 O O . ILE A 1 103 ? 29.296 8.524 -26.975 1.00 61.69 103 ILE A O 1
ATOM 782 N N . LEU A 1 104 ? 30.159 7.063 -25.509 1.00 63.06 104 LEU A N 1
ATOM 783 C CA . LEU A 1 104 ? 31.446 6.916 -26.198 1.00 63.06 104 LEU A CA 1
ATOM 784 C C . LEU A 1 104 ? 31.312 6.272 -27.588 1.00 63.06 104 LEU A C 1
ATOM 786 O O . LEU A 1 104 ? 32.124 6.541 -28.468 1.00 63.06 104 LEU A O 1
ATOM 790 N N . VAL A 1 105 ? 30.292 5.438 -27.799 1.00 61.44 105 VAL A N 1
ATOM 791 C CA . VAL A 1 105 ? 30.049 4.728 -29.066 1.00 61.44 105 VAL A CA 1
ATOM 792 C C . VAL A 1 105 ? 29.084 5.494 -29.993 1.00 61.44 105 VAL A C 1
ATOM 794 O O . VAL A 1 105 ? 28.937 5.130 -31.162 1.00 61.44 105 VAL A O 1
ATOM 797 N N . GLN A 1 106 ? 28.472 6.598 -29.539 1.00 60.06 106 GLN A N 1
ATOM 798 C CA . GLN A 1 106 ? 27.465 7.344 -30.314 1.00 60.06 106 GLN A CA 1
ATOM 799 C C . GLN A 1 106 ? 27.987 7.850 -31.671 1.00 60.06 106 GLN A C 1
ATOM 801 O O . GLN A 1 106 ? 27.233 7.903 -32.644 1.00 60.06 106 GLN A O 1
ATOM 806 N N . ASP A 1 107 ? 29.279 8.187 -31.754 1.00 60.31 107 ASP A N 1
ATOM 807 C CA . ASP A 1 107 ? 29.899 8.710 -32.976 1.00 60.31 107 ASP A CA 1
ATOM 808 C C . ASP A 1 107 ? 30.055 7.636 -34.063 1.00 60.31 107 ASP A C 1
ATOM 810 O O . ASP A 1 107 ? 30.087 7.959 -35.254 1.00 60.31 107 ASP A O 1
ATOM 814 N N . VAL A 1 108 ? 30.088 6.360 -33.664 1.00 59.44 108 VAL A N 1
ATOM 815 C CA . VAL A 1 108 ? 30.181 5.202 -34.565 1.00 59.44 108 VAL A CA 1
ATOM 816 C C . VAL A 1 108 ? 28.811 4.852 -35.156 1.00 59.44 108 VAL A C 1
ATOM 818 O O . VAL A 1 108 ? 28.725 4.424 -36.305 1.00 59.44 108 VAL A O 1
ATOM 821 N N . PHE A 1 109 ? 27.722 5.097 -34.419 1.00 56.97 109 PHE A N 1
ATOM 822 C CA . PHE A 1 109 ? 26.360 4.736 -34.822 1.00 56.97 109 PHE A CA 1
ATOM 823 C C . PHE A 1 109 ? 25.409 5.941 -34.769 1.00 56.97 109 PHE A C 1
ATOM 825 O O . PHE A 1 109 ? 24.501 6.010 -33.938 1.00 56.97 109 PHE A O 1
ATOM 832 N N . LYS A 1 110 ? 25.561 6.871 -35.720 1.00 54.78 110 LYS A N 1
ATOM 833 C CA . LYS A 1 110 ? 24.790 8.133 -35.815 1.00 54.78 110 LYS A CA 1
ATOM 834 C C . LYS A 1 110 ? 23.254 8.004 -35.929 1.00 54.78 110 LYS A C 1
ATOM 836 O O . LYS A 1 110 ? 22.572 9.021 -35.932 1.00 54.78 110 LYS A O 1
ATOM 841 N N . GLY A 1 111 ? 22.689 6.796 -35.983 1.00 60.62 111 GLY A N 1
ATOM 842 C CA . GLY A 1 111 ? 21.237 6.547 -35.931 1.00 60.62 111 GLY A CA 1
ATOM 843 C C . GLY A 1 111 ? 20.733 5.895 -34.635 1.00 60.62 111 GLY A C 1
ATOM 844 O O . GLY A 1 111 ? 19.532 5.910 -34.377 1.00 60.62 111 GLY A O 1
ATOM 845 N N . PHE A 1 112 ? 21.625 5.341 -33.807 1.00 61.28 112 PHE A N 1
ATOM 846 C CA . PHE A 1 112 ? 21.255 4.579 -32.607 1.00 61.28 112 PHE A CA 1
ATOM 847 C C . PHE A 1 112 ? 21.215 5.418 -31.329 1.00 61.28 112 PHE A C 1
ATOM 849 O O . PHE A 1 112 ? 20.622 4.973 -30.351 1.00 61.28 112 PHE A O 1
ATOM 856 N N . ALA A 1 113 ? 21.784 6.629 -31.326 1.00 59.59 113 ALA A N 1
ATOM 857 C CA . ALA A 1 113 ? 21.877 7.472 -30.131 1.00 59.59 113 ALA A CA 1
ATOM 858 C C . ALA A 1 113 ? 20.515 7.675 -29.442 1.00 59.59 113 ALA A C 1
ATOM 860 O O . ALA A 1 113 ? 20.389 7.416 -28.252 1.00 59.59 113 ALA A O 1
ATOM 861 N N . ASN A 1 114 ? 19.468 8.012 -30.202 1.00 62.41 114 ASN A N 1
ATOM 862 C CA . ASN A 1 114 ? 18.122 8.210 -29.652 1.00 62.41 114 ASN A CA 1
ATOM 863 C C . ASN A 1 114 ? 17.524 6.927 -29.054 1.00 62.41 114 ASN A C 1
ATOM 865 O O . ASN A 1 114 ? 16.856 6.988 -28.024 1.00 62.41 114 ASN A O 1
ATOM 869 N N . ILE A 1 115 ? 17.771 5.773 -29.684 1.00 63.97 115 ILE A N 1
ATOM 870 C CA . ILE A 1 115 ? 17.297 4.469 -29.197 1.00 63.97 115 ILE A CA 1
ATOM 871 C C . ILE A 1 115 ? 18.010 4.138 -27.889 1.00 63.97 115 ILE A C 1
ATOM 873 O O . ILE A 1 115 ? 17.362 3.823 -26.900 1.00 63.97 115 ILE A O 1
ATOM 877 N N . VAL A 1 116 ? 19.331 4.304 -27.848 1.00 63.41 116 VAL A N 1
ATOM 878 C CA . VAL A 1 116 ? 20.137 4.031 -26.659 1.00 63.41 116 VAL A CA 1
ATOM 879 C C . VAL A 1 116 ? 19.772 4.977 -25.510 1.00 63.41 116 VAL A C 1
ATOM 881 O O . VAL A 1 116 ? 19.599 4.527 -24.380 1.00 63.41 116 VAL A O 1
ATOM 884 N N . THR A 1 117 ? 19.559 6.269 -25.779 1.00 64.25 117 THR A N 1
ATOM 885 C CA . THR A 1 117 ? 19.072 7.223 -24.771 1.00 64.25 117 THR A CA 1
ATOM 886 C C . THR A 1 117 ? 17.684 6.843 -24.253 1.00 64.25 117 THR A C 1
ATOM 888 O O . THR A 1 117 ? 17.470 6.868 -23.043 1.00 64.25 117 THR A O 1
ATOM 891 N N . ALA A 1 118 ? 16.748 6.449 -25.122 1.00 62.47 118 ALA A N 1
ATOM 892 C CA . ALA A 1 118 ? 15.412 6.015 -24.708 1.00 62.47 118 ALA A CA 1
ATOM 893 C C . ALA A 1 118 ? 15.460 4.737 -23.851 1.00 62.47 118 ALA A C 1
ATOM 895 O O . ALA A 1 118 ? 14.827 4.682 -22.794 1.00 62.47 118 ALA A O 1
ATOM 896 N N . THR A 1 119 ? 16.272 3.754 -24.250 1.00 64.62 119 THR A N 1
ATOM 897 C CA . THR A 1 119 ? 16.500 2.503 -23.510 1.00 64.62 119 THR A CA 1
ATOM 898 C C . THR A 1 119 ? 17.149 2.741 -22.143 1.00 64.62 119 THR A C 1
ATOM 900 O O . THR A 1 119 ? 16.905 1.973 -21.222 1.00 64.62 119 THR A O 1
ATOM 903 N N . LEU A 1 120 ? 17.933 3.809 -21.970 1.00 62.34 120 LEU A N 1
ATOM 904 C CA . LEU A 1 120 ? 18.533 4.193 -20.683 1.00 62.34 120 LEU A CA 1
ATOM 905 C C . LEU A 1 120 ? 17.599 5.051 -19.809 1.00 62.34 120 LEU A C 1
ATOM 907 O O . LEU A 1 120 ? 17.616 4.957 -18.580 1.00 62.34 120 LEU A O 1
ATOM 911 N N . MET A 1 121 ? 16.765 5.888 -20.424 1.00 63.97 121 MET A N 1
ATOM 912 C CA . MET A 1 121 ? 15.800 6.737 -19.717 1.00 63.97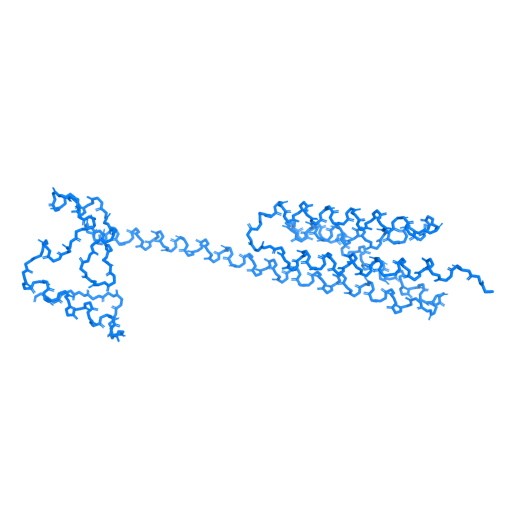 121 MET A CA 1
ATOM 913 C C . MET A 1 121 ? 14.672 5.912 -19.090 1.00 63.97 121 MET A C 1
ATOM 915 O O . MET A 1 121 ? 14.316 6.143 -17.933 1.00 63.97 121 MET A O 1
ATOM 919 N N . TYR A 1 122 ? 14.145 4.925 -19.818 1.00 66.44 122 TYR A N 1
ATOM 920 C CA . TYR A 1 122 ? 13.042 4.070 -19.370 1.00 66.44 122 TYR A CA 1
ATOM 921 C C . TYR A 1 122 ? 13.273 3.384 -17.999 1.00 66.44 122 TYR A C 1
ATOM 923 O O . TYR A 1 122 ? 12.467 3.623 -17.094 1.00 66.44 122 TYR A O 1
ATOM 931 N N . PRO A 1 123 ? 14.370 2.630 -17.760 1.00 63.44 123 PRO A N 1
ATOM 932 C CA . PRO A 1 123 ? 14.662 2.029 -16.451 1.00 63.44 123 PRO A CA 1
ATOM 933 C C . PRO A 1 123 ? 14.797 3.053 -15.342 1.00 63.44 123 PRO A C 1
ATOM 935 O O . PRO A 1 123 ? 14.377 2.813 -14.213 1.00 63.44 123 PRO A O 1
ATOM 938 N N . THR A 1 124 ? 15.415 4.190 -15.655 1.00 65.12 124 THR A N 1
ATOM 939 C CA . THR A 1 124 ? 15.693 5.230 -14.670 1.00 65.12 124 THR A CA 1
ATOM 940 C C . THR A 1 124 ? 14.383 5.824 -14.155 1.00 65.12 124 THR A C 1
ATOM 942 O O . THR A 1 124 ? 14.187 5.950 -12.946 1.00 65.12 124 THR A O 1
ATOM 945 N N . VAL A 1 125 ? 13.446 6.115 -15.062 1.00 68.44 125 VAL A N 1
ATOM 946 C CA . VAL A 1 125 ? 12.099 6.586 -14.714 1.00 68.44 125 VAL A CA 1
ATOM 947 C C . VAL A 1 125 ? 11.326 5.507 -13.958 1.00 68.44 125 VAL A C 1
ATOM 949 O O . VAL A 1 125 ? 10.756 5.790 -12.903 1.00 68.44 125 VAL A O 1
ATOM 952 N N . PHE A 1 126 ? 11.347 4.264 -14.444 1.00 67.62 126 PHE A N 1
ATOM 953 C CA . PHE A 1 126 ? 10.654 3.151 -13.796 1.00 67.62 126 PHE A CA 1
ATOM 954 C C . PHE A 1 126 ? 11.162 2.917 -12.366 1.00 67.62 126 PHE A C 1
ATOM 956 O O . PHE A 1 126 ? 10.370 2.760 -11.438 1.00 67.62 126 PHE A O 1
ATOM 963 N N . PHE A 1 127 ? 12.475 3.004 -12.144 1.00 67.56 127 PHE A N 1
ATOM 964 C CA . PHE A 1 127 ? 13.075 2.906 -10.817 1.00 67.56 127 PHE A CA 1
ATOM 965 C C . PHE A 1 127 ? 12.581 3.995 -9.864 1.00 67.56 127 PHE A C 1
ATOM 967 O O . PHE A 1 127 ? 12.229 3.694 -8.722 1.00 67.56 127 PHE A O 1
ATOM 974 N N . ILE A 1 128 ? 12.536 5.252 -10.316 1.00 71.38 128 ILE A N 1
ATOM 975 C CA . ILE A 1 128 ? 12.030 6.365 -9.502 1.00 71.38 128 ILE A CA 1
ATOM 976 C C . ILE A 1 128 ? 10.583 6.085 -9.078 1.00 71.38 128 ILE A C 1
ATOM 978 O O . ILE A 1 128 ? 10.250 6.243 -7.901 1.00 71.38 128 ILE A O 1
ATOM 982 N N . ILE A 1 129 ? 9.746 5.604 -10.005 1.00 73.38 129 ILE A N 1
ATOM 983 C CA . ILE A 1 129 ? 8.344 5.258 -9.738 1.00 73.38 129 ILE A CA 1
ATOM 984 C C . ILE A 1 129 ? 8.246 4.126 -8.711 1.00 73.38 129 ILE A C 1
ATOM 986 O O . ILE A 1 129 ? 7.567 4.288 -7.695 1.00 73.38 129 ILE A O 1
ATOM 990 N N . VAL A 1 130 ? 8.953 3.012 -8.918 1.00 70.12 130 VAL A N 1
ATOM 991 C CA . VAL A 1 130 ? 8.923 1.856 -8.004 1.00 70.12 130 VAL A CA 1
ATOM 992 C C . VAL A 1 130 ? 9.426 2.243 -6.611 1.00 70.12 130 VAL A C 1
ATOM 994 O O . VAL A 1 130 ? 8.837 1.848 -5.604 1.00 70.12 130 VAL A O 1
ATOM 997 N N . ARG A 1 131 ? 10.473 3.070 -6.508 1.00 71.38 131 ARG A N 1
ATOM 998 C CA . ARG A 1 131 ? 10.980 3.561 -5.215 1.00 71.38 131 ARG A CA 1
ATOM 999 C C . ARG A 1 131 ? 9.976 4.457 -4.505 1.00 71.38 131 ARG A C 1
ATOM 1001 O O . ARG A 1 131 ? 9.789 4.302 -3.297 1.00 71.38 131 ARG A O 1
ATOM 1008 N N . ALA A 1 132 ? 9.320 5.355 -5.236 1.00 71.31 132 ALA A N 1
ATOM 1009 C CA . ALA A 1 132 ? 8.258 6.187 -4.685 1.00 71.31 132 ALA A CA 1
ATOM 1010 C C . ALA A 1 132 ? 7.078 5.328 -4.195 1.00 71.31 132 ALA A C 1
ATOM 1012 O O . ALA A 1 132 ? 6.581 5.538 -3.089 1.00 71.31 132 ALA A O 1
ATOM 1013 N N . GLN A 1 133 ? 6.670 4.319 -4.970 1.00 72.25 133 GLN A N 1
ATOM 1014 C CA . GLN A 1 133 ? 5.611 3.380 -4.591 1.00 72.25 133 GLN A CA 1
ATOM 1015 C C . GLN A 1 133 ? 5.981 2.557 -3.354 1.00 72.25 133 GLN A C 1
ATOM 1017 O O . GLN A 1 133 ? 5.183 2.476 -2.425 1.00 72.25 133 GLN A O 1
ATOM 1022 N N . HIS A 1 134 ? 7.196 2.009 -3.292 1.00 75.75 134 HIS A N 1
ATOM 1023 C CA . HIS A 1 134 ? 7.669 1.258 -2.130 1.00 75.75 134 HIS A CA 1
ATOM 1024 C C . HIS A 1 134 ? 7.703 2.126 -0.865 1.00 75.75 134 HIS A C 1
ATOM 1026 O O . HIS A 1 134 ? 7.257 1.690 0.193 1.00 75.75 134 HIS A O 1
ATOM 1032 N N . GLY A 1 135 ? 8.178 3.373 -0.971 1.00 76.38 135 GLY A N 1
ATOM 1033 C CA . GLY A 1 135 ? 8.157 4.325 0.142 1.00 76.38 135 GLY A CA 1
ATOM 1034 C C . GLY A 1 135 ? 6.738 4.596 0.646 1.00 76.38 135 GLY A C 1
ATOM 1035 O O . GLY A 1 135 ? 6.496 4.556 1.850 1.00 76.38 135 GLY A O 1
ATOM 1036 N N . ARG A 1 136 ? 5.783 4.792 -0.272 1.00 75.12 136 ARG A N 1
ATOM 1037 C CA . ARG A 1 136 ? 4.364 4.981 0.067 1.00 75.12 136 ARG A CA 1
ATOM 1038 C C . ARG A 1 136 ? 3.748 3.745 0.719 1.00 75.12 136 ARG A C 1
ATOM 1040 O O . ARG A 1 136 ? 3.068 3.884 1.727 1.00 75.12 136 ARG A O 1
ATOM 1047 N N . LEU A 1 137 ? 3.991 2.554 0.173 1.00 75.94 137 LEU A N 1
ATOM 1048 C CA . LEU A 1 137 ? 3.479 1.297 0.730 1.00 75.94 137 LEU A CA 1
ATOM 1049 C C . LEU A 1 137 ? 4.040 1.032 2.125 1.00 75.94 137 LEU A C 1
ATOM 1051 O O . LEU A 1 137 ? 3.299 0.630 3.015 1.00 75.94 137 LEU A O 1
ATOM 1055 N N . ARG A 1 138 ? 5.327 1.314 2.336 1.00 81.69 138 ARG A N 1
ATOM 1056 C CA . ARG A 1 138 ? 5.947 1.209 3.654 1.00 81.69 138 ARG A CA 1
ATOM 1057 C C . ARG A 1 138 ? 5.344 2.195 4.648 1.00 81.69 138 ARG A C 1
ATOM 1059 O O . ARG A 1 138 ? 4.998 1.788 5.745 1.00 81.69 138 ARG A O 1
ATOM 1066 N N . ALA A 1 139 ? 5.161 3.453 4.253 1.00 77.94 139 ALA A N 1
ATOM 1067 C CA . ALA A 1 139 ? 4.515 4.446 5.107 1.00 77.94 139 ALA A CA 1
ATOM 1068 C C . ALA A 1 139 ? 3.076 4.041 5.478 1.00 77.94 139 ALA A C 1
ATOM 1070 O O . ALA A 1 139 ? 2.670 4.212 6.622 1.00 77.94 139 ALA A O 1
ATOM 1071 N N . LEU A 1 140 ? 2.322 3.459 4.536 1.00 77.75 140 LEU A N 1
ATOM 1072 C CA . LEU A 1 140 ? 0.989 2.912 4.806 1.00 77.75 140 LEU A CA 1
ATOM 1073 C C . LEU A 1 140 ? 1.034 1.732 5.782 1.00 77.75 140 LEU A C 1
ATOM 1075 O O . LEU A 1 140 ? 0.203 1.659 6.680 1.00 77.75 140 LEU A O 1
ATOM 1079 N N . TYR A 1 141 ? 1.996 0.827 5.618 1.00 81.31 141 TYR A N 1
ATOM 1080 C CA . TYR A 1 141 ? 2.185 -0.310 6.516 1.00 81.31 141 TYR A CA 1
ATOM 1081 C C . TYR A 1 141 ? 2.547 0.139 7.938 1.00 81.31 141 TYR A C 1
ATOM 1083 O O . TYR A 1 141 ? 1.928 -0.304 8.902 1.00 81.31 141 TYR A O 1
ATOM 1091 N N . ASP A 1 142 ? 3.493 1.071 8.068 1.00 87.38 142 ASP A N 1
ATOM 1092 C CA . ASP A 1 142 ? 3.898 1.630 9.358 1.00 87.38 142 ASP A CA 1
ATOM 1093 C C . ASP A 1 142 ? 2.714 2.361 10.026 1.00 87.38 142 ASP A C 1
ATOM 1095 O O . ASP A 1 142 ? 2.468 2.179 11.216 1.00 87.38 142 ASP A O 1
ATOM 1099 N N . ALA A 1 143 ? 1.912 3.106 9.253 1.00 85.38 143 ALA A N 1
ATOM 1100 C CA . ALA A 1 143 ? 0.695 3.748 9.752 1.00 85.38 143 ALA A CA 1
ATOM 1101 C C . ALA A 1 143 ? -0.361 2.736 10.231 1.00 85.38 143 ALA A C 1
ATOM 1103 O O . ALA A 1 143 ? -0.994 2.966 11.257 1.00 85.38 143 ALA A O 1
ATOM 1104 N N . GLN A 1 144 ? -0.538 1.607 9.535 1.00 89.56 144 GLN A N 1
ATOM 1105 C CA . GLN A 1 144 ? -1.450 0.540 9.967 1.00 89.56 144 GLN A CA 1
ATOM 1106 C C . GLN A 1 144 ? -1.006 -0.102 11.284 1.00 89.56 144 GLN A C 1
ATOM 1108 O O . GLN A 1 144 ? -1.849 -0.368 12.138 1.00 89.56 144 GLN A O 1
ATOM 1113 N N . ILE A 1 145 ? 0.299 -0.323 11.469 1.00 92.12 145 ILE A N 1
ATOM 1114 C CA . ILE A 1 145 ? 0.839 -0.837 12.734 1.00 92.12 145 ILE A CA 1
ATOM 1115 C C . ILE A 1 145 ? 0.605 0.163 13.863 1.00 92.12 145 ILE A C 1
ATOM 1117 O O . ILE A 1 145 ? 0.123 -0.231 14.923 1.00 92.12 145 ILE A O 1
ATOM 1121 N N . CYS A 1 146 ? 0.920 1.444 13.646 1.00 92.88 146 CYS A N 1
ATOM 1122 C CA . CYS A 1 146 ? 0.690 2.475 14.656 1.00 92.88 146 CYS A CA 1
ATOM 1123 C C . CYS A 1 146 ? -0.792 2.570 15.029 1.00 92.88 146 CYS A C 1
ATOM 1125 O O . CYS A 1 146 ? -1.113 2.580 16.211 1.00 92.88 146 CYS A O 1
ATOM 1127 N N . LEU A 1 147 ? -1.693 2.554 14.042 1.00 90.75 147 LEU A N 1
ATOM 1128 C CA . LEU A 1 147 ? -3.134 2.600 14.282 1.00 90.75 147 LEU A CA 1
ATOM 1129 C C . LEU A 1 147 ? -3.621 1.383 15.083 1.00 90.75 147 LEU A C 1
ATOM 1131 O O . LEU A 1 147 ? -4.431 1.534 15.990 1.00 90.75 147 LEU A O 1
ATOM 1135 N N . ALA A 1 148 ? -3.115 0.185 14.782 1.00 91.31 148 ALA A N 1
ATOM 1136 C CA . ALA A 1 148 ? -3.440 -1.017 15.547 1.00 91.31 148 ALA A CA 1
ATOM 1137 C C . ALA A 1 148 ? -2.954 -0.914 17.005 1.00 91.31 148 ALA A C 1
ATOM 1139 O O . ALA A 1 148 ? -3.693 -1.267 17.921 1.00 91.31 148 ALA A O 1
ATOM 1140 N N . ALA A 1 149 ? -1.751 -0.377 17.228 1.00 93.38 149 ALA A N 1
ATOM 1141 C CA . ALA A 1 149 ? -1.221 -0.150 18.571 1.00 93.38 149 ALA A CA 1
ATOM 1142 C C . ALA A 1 149 ? -2.014 0.923 19.341 1.00 93.38 149 ALA A C 1
ATOM 1144 O O . ALA A 1 149 ? -2.284 0.760 20.529 1.00 93.38 149 ALA A O 1
ATOM 1145 N N . GLU A 1 150 ? -2.431 2.004 18.676 1.00 92.06 150 GLU A N 1
ATOM 1146 C CA . GLU A 1 150 ? -3.299 3.031 19.267 1.00 92.06 150 GLU A CA 1
ATOM 1147 C C . GLU A 1 150 ? -4.688 2.474 19.609 1.00 92.06 150 GLU A C 1
ATOM 1149 O O . GLU A 1 150 ? -5.231 2.776 20.672 1.00 92.06 150 GLU A O 1
ATOM 1154 N N . GLN A 1 151 ? -5.258 1.618 18.756 1.00 90.06 151 GLN A N 1
ATOM 1155 C CA . GLN A 1 151 ? -6.515 0.921 19.042 1.00 90.06 151 GLN A CA 1
ATOM 1156 C C . GLN A 1 151 ? -6.394 0.001 20.260 1.00 90.06 151 GLN A C 1
ATOM 1158 O O . GLN A 1 151 ? -7.266 0.012 21.126 1.00 90.06 151 GLN A O 1
ATOM 1163 N N . GLU A 1 152 ? -5.303 -0.755 20.373 1.00 90.06 152 GLU A N 1
ATOM 1164 C CA . GLU A 1 152 ? -5.058 -1.612 21.534 1.00 90.06 152 GLU A CA 1
ATOM 1165 C C . GLU A 1 152 ? -4.897 -0.785 22.820 1.00 90.06 152 GLU A C 1
ATOM 1167 O O . GLU A 1 152 ? -5.517 -1.089 23.839 1.00 90.06 152 GLU A O 1
ATOM 1172 N N . ALA A 1 153 ? -4.134 0.311 22.768 1.00 87.00 153 ALA A N 1
ATOM 1173 C CA . ALA A 1 153 ? -3.934 1.198 23.910 1.00 87.00 153 ALA A CA 1
ATOM 1174 C C . ALA A 1 153 ? -5.231 1.902 24.346 1.00 87.00 153 ALA A C 1
ATOM 1176 O O . ALA A 1 153 ? -5.511 1.996 25.542 1.00 87.00 153 ALA A O 1
ATOM 1177 N N . THR A 1 154 ? -6.042 2.376 23.396 1.00 84.75 154 THR A N 1
ATOM 1178 C CA . THR A 1 154 ? -7.342 3.002 23.692 1.00 84.75 154 THR A CA 1
ATOM 1179 C C . THR A 1 154 ? -8.336 1.997 24.258 1.00 84.75 154 THR A C 1
ATOM 1181 O O . THR A 1 154 ? -9.037 2.320 25.216 1.00 84.75 154 THR A O 1
ATOM 1184 N N . GLN A 1 155 ? -8.352 0.763 23.750 1.00 82.38 155 GLN A N 1
ATOM 1185 C CA . GLN A 1 155 ? -9.171 -0.310 24.308 1.00 82.38 155 GLN A CA 1
ATOM 1186 C C . GLN A 1 155 ? -8.730 -0.682 25.731 1.00 82.38 155 GLN A C 1
ATOM 1188 O O . GLN A 1 155 ? -9.579 -0.859 26.603 1.00 82.38 155 GLN A O 1
ATOM 1193 N N . ALA A 1 156 ? -7.423 -0.750 25.994 1.00 82.56 156 ALA A N 1
ATOM 1194 C CA . ALA A 1 156 ? -6.895 -0.999 27.332 1.00 82.56 156 ALA A CA 1
ATOM 1195 C C . ALA A 1 156 ? -7.253 0.133 28.309 1.00 82.56 156 ALA A C 1
ATOM 1197 O O . ALA A 1 156 ? -7.669 -0.133 29.432 1.00 82.56 156 ALA A O 1
ATOM 1198 N N . LEU A 1 157 ? -7.151 1.393 27.877 1.00 83.00 157 LEU A N 1
ATOM 1199 C CA . LEU A 1 157 ? -7.523 2.547 28.696 1.00 83.00 157 LEU A CA 1
ATOM 1200 C C . LEU A 1 157 ? -9.030 2.576 28.990 1.00 83.00 157 LEU A C 1
ATOM 1202 O O . LEU A 1 157 ? -9.423 2.816 30.129 1.00 83.00 157 LEU A O 1
ATOM 1206 N N . ALA A 1 158 ? -9.869 2.272 27.995 1.00 80.00 158 ALA A N 1
ATOM 1207 C CA . ALA A 1 158 ? -11.310 2.129 28.188 1.00 80.00 158 ALA A CA 1
ATOM 1208 C C . ALA A 1 158 ? -11.635 1.021 29.203 1.00 80.00 158 ALA A C 1
ATOM 1210 O O . ALA A 1 158 ? -12.455 1.233 30.090 1.00 80.00 158 ALA A O 1
ATOM 1211 N N . ALA A 1 159 ? -10.935 -0.115 29.138 1.00 75.25 159 ALA A N 1
ATOM 1212 C CA . ALA A 1 159 ? -11.084 -1.204 30.103 1.00 75.25 159 ALA A CA 1
ATOM 1213 C C . ALA A 1 159 ? -10.586 -0.852 31.520 1.00 75.25 159 ALA A C 1
ATOM 1215 O O . ALA A 1 159 ? -11.025 -1.465 32.486 1.00 75.25 159 ALA A O 1
ATOM 1216 N N . MET A 1 160 ? -9.670 0.113 31.670 1.00 77.31 160 MET A N 1
ATOM 1217 C CA . MET A 1 160 ? -9.225 0.587 32.989 1.00 77.31 160 MET A CA 1
ATOM 1218 C C . MET A 1 160 ? -10.187 1.596 33.624 1.00 77.31 160 MET A C 1
ATOM 1220 O O . MET A 1 160 ? -10.224 1.700 34.848 1.00 77.31 160 MET A O 1
ATOM 1224 N N . ILE A 1 161 ? -10.905 2.379 32.814 1.00 80.81 161 ILE A N 1
ATOM 1225 C CA . ILE A 1 161 ? -11.805 3.441 33.294 1.00 80.81 161 ILE A CA 1
ATOM 1226 C C . ILE A 1 161 ? -13.235 2.918 33.483 1.00 80.81 161 ILE A C 1
ATOM 1228 O O . ILE A 1 161 ? -13.938 3.386 34.376 1.00 80.81 161 ILE A O 1
ATOM 1232 N N . CYS A 1 162 ? -13.670 1.967 32.657 1.00 78.12 162 CYS A N 1
ATOM 1233 C CA . CYS A 1 162 ? -15.028 1.436 32.669 1.00 78.12 162 CYS A CA 1
ATOM 1234 C C . CYS A 1 162 ? -15.046 -0.003 33.195 1.00 78.12 162 CYS A C 1
ATOM 1236 O O . CYS A 1 162 ? -14.350 -0.863 32.662 1.00 78.12 162 CYS A O 1
ATOM 1238 N N . ASP A 1 163 ? -15.918 -0.287 34.167 1.00 82.12 163 ASP A N 1
ATOM 1239 C CA . ASP A 1 163 ? -16.134 -1.647 34.693 1.00 82.12 163 ASP A CA 1
ATOM 1240 C C . ASP A 1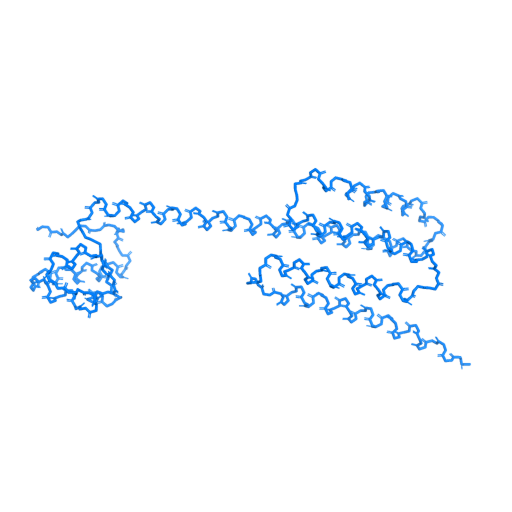 163 ? -16.699 -2.619 33.637 1.00 82.12 163 ASP A C 1
ATOM 1242 O O . ASP A 1 163 ? -16.597 -3.840 33.776 1.00 82.12 163 ASP A O 1
ATOM 1246 N N . ALA A 1 164 ? -17.302 -2.080 32.573 1.00 83.19 164 ALA A N 1
ATOM 1247 C CA . ALA A 1 164 ? -17.744 -2.822 31.403 1.00 83.19 164 ALA A CA 1
ATOM 1248 C C . ALA A 1 164 ? -17.745 -1.925 30.155 1.00 83.19 164 ALA A C 1
ATOM 1250 O O . ALA A 1 164 ? -18.091 -0.745 30.225 1.00 83.19 164 ALA A O 1
ATOM 1251 N N . VAL A 1 165 ? -17.398 -2.501 29.001 1.00 84.25 165 VAL A N 1
ATOM 1252 C CA . VAL A 1 165 ? -17.460 -1.834 27.692 1.00 84.25 165 VAL A CA 1
ATOM 1253 C C . VAL A 1 165 ? -18.487 -2.544 26.818 1.00 84.25 165 VAL A C 1
ATOM 1255 O O . VAL A 1 165 ? -18.477 -3.771 26.694 1.00 84.25 165 VAL A O 1
ATOM 1258 N N . PHE A 1 166 ? -19.361 -1.773 26.181 1.00 89.50 166 PHE A N 1
ATOM 1259 C CA . PHE A 1 166 ? -20.296 -2.279 25.187 1.00 89.50 166 PHE A CA 1
ATOM 1260 C C . PHE A 1 166 ? -20.509 -1.265 24.066 1.00 89.50 166 PHE A C 1
ATOM 1262 O O . PHE A 1 166 ? -20.269 -0.070 24.216 1.00 89.50 166 PHE A O 1
ATOM 1269 N N . PHE A 1 167 ? -20.926 -1.780 22.919 1.00 88.94 167 PHE A N 1
ATOM 1270 C CA . PHE A 1 167 ? -21.172 -1.044 21.694 1.00 88.94 167 PHE A CA 1
ATOM 1271 C C . PHE A 1 167 ? -22.655 -1.137 21.382 1.00 88.94 167 PHE A C 1
ATOM 1273 O O . PHE A 1 167 ? -23.212 -2.236 21.304 1.00 88.94 167 PHE A O 1
ATOM 1280 N N . VAL A 1 168 ? -23.266 0.022 21.185 1.00 90.56 168 VAL A N 1
ATOM 1281 C CA . VAL A 1 168 ? -24.670 0.153 20.810 1.00 90.56 168 VAL A CA 1
ATOM 1282 C C . VAL A 1 168 ? -24.752 0.341 19.297 1.00 90.56 168 VAL A C 1
ATOM 1284 O O . VAL A 1 168 ? -23.862 0.940 18.686 1.00 90.56 168 VAL A O 1
ATOM 1287 N N . ALA A 1 169 ? -25.783 -0.220 18.678 1.00 90.38 169 ALA A N 1
ATOM 1288 C CA . ALA A 1 169 ? -26.073 -0.046 17.268 1.00 90.38 169 ALA A CA 1
ATOM 1289 C C . ALA A 1 169 ? -26.446 1.413 16.955 1.00 90.38 169 ALA A C 1
ATOM 1291 O O . ALA A 1 169 ? -26.620 2.255 17.836 1.00 90.38 169 ALA A O 1
ATOM 1292 N N . GLN A 1 170 ? -26.549 1.729 15.663 1.00 86.31 170 GLN A N 1
ATOM 1293 C CA . GLN A 1 170 ? -26.826 3.092 15.200 1.00 86.31 170 GLN A CA 1
ATOM 1294 C C . GLN A 1 170 ? -28.215 3.603 15.621 1.00 86.31 170 GLN A C 1
ATOM 1296 O O . GLN A 1 170 ? -28.435 4.811 15.652 1.00 86.31 170 GLN A O 1
ATOM 1301 N N . ASP A 1 171 ? -29.143 2.702 15.945 1.00 84.94 171 ASP A N 1
ATOM 1302 C CA . ASP A 1 171 ? -30.453 3.048 16.499 1.00 84.94 171 ASP A CA 1
ATOM 1303 C C . ASP A 1 171 ? -30.380 3.545 17.953 1.00 84.94 171 ASP A C 1
ATOM 1305 O O . ASP A 1 171 ? -31.347 4.118 18.454 1.00 84.94 171 ASP A O 1
ATOM 1309 N N . GLY A 1 172 ? -29.230 3.369 18.608 1.00 87.00 172 GLY A N 1
ATOM 1310 C CA . GLY A 1 172 ? -28.995 3.799 19.976 1.00 87.00 172 GLY A CA 1
ATOM 1311 C C . GLY A 1 172 ? -29.630 2.908 21.039 1.00 87.00 172 GLY A C 1
ATOM 1312 O O . GLY A 1 172 ? -29.613 3.295 22.205 1.00 87.00 172 GLY A O 1
ATOM 1313 N N . ASP A 1 173 ? -30.169 1.742 20.673 1.00 91.12 173 ASP A N 1
ATOM 1314 C CA . ASP A 1 173 ? -30.866 0.859 21.613 1.00 91.12 173 ASP A CA 1
ATOM 1315 C C . ASP A 1 173 ? -30.348 -0.583 21.558 1.00 91.12 173 ASP A C 1
ATOM 1317 O O . ASP A 1 173 ? -30.212 -1.214 22.597 1.00 91.12 173 ASP A O 1
ATOM 1321 N N . GLU A 1 174 ? -29.984 -1.133 20.398 1.00 94.12 174 GLU A N 1
ATOM 1322 C CA . GLU A 1 174 ? -29.537 -2.533 20.335 1.00 94.12 174 GLU A CA 1
ATOM 1323 C C . GLU A 1 174 ? -28.060 -2.698 20.739 1.00 94.12 174 GLU A C 1
ATOM 1325 O O . GLU A 1 174 ? -27.170 -2.038 20.202 1.00 94.12 174 GLU A O 1
ATOM 1330 N N . ILE A 1 175 ? -27.756 -3.615 21.662 1.00 94.38 175 ILE A N 1
ATOM 1331 C CA . ILE A 1 175 ? -26.373 -3.917 22.060 1.00 94.38 175 ILE A CA 1
ATOM 1332 C C . ILE A 1 175 ? -25.743 -4.853 21.021 1.00 94.38 175 ILE A C 1
ATOM 1334 O O . ILE A 1 175 ? -25.987 -6.058 21.020 1.00 94.38 175 ILE A O 1
ATOM 1338 N N . PHE A 1 176 ? -24.878 -4.324 20.155 1.00 93.38 176 PHE A N 1
ATOM 1339 C CA . PHE A 1 176 ? -24.238 -5.105 19.087 1.00 93.38 176 PHE A CA 1
ATOM 1340 C C . PHE A 1 176 ? -23.046 -5.939 19.578 1.00 93.38 176 PHE A C 1
ATOM 1342 O O . PHE A 1 176 ? -22.751 -7.009 19.043 1.00 93.38 176 PHE A O 1
ATOM 1349 N N . ARG A 1 177 ? -22.309 -5.436 20.574 1.00 91.38 177 ARG A N 1
ATOM 1350 C CA . ARG A 1 177 ? -21.138 -6.122 21.134 1.00 91.38 177 ARG A CA 1
ATOM 1351 C C . ARG A 1 177 ? -20.931 -5.702 22.579 1.00 91.38 177 ARG A C 1
ATOM 1353 O O . ARG A 1 177 ? -20.785 -4.519 22.845 1.00 91.38 177 ARG A O 1
ATOM 1360 N N . CYS A 1 178 ? -20.840 -6.652 23.496 1.00 90.06 178 CYS A N 1
ATOM 1361 C CA . CYS A 1 178 ? -20.525 -6.399 24.900 1.00 90.06 178 CYS A CA 1
ATOM 1362 C C . CYS A 1 178 ? -19.296 -7.202 25.342 1.00 90.06 178 CYS A C 1
ATOM 1364 O O . CYS A 1 178 ? -18.966 -8.239 24.758 1.00 90.06 178 CYS A O 1
ATOM 1366 N N . ASP A 1 179 ? -18.598 -6.702 26.360 1.00 89.12 179 ASP A N 1
ATOM 1367 C CA . ASP A 1 179 ? -17.619 -7.485 27.106 1.00 89.12 179 ASP A CA 1
ATOM 1368 C C . ASP A 1 179 ? -18.314 -8.396 28.135 1.00 89.12 179 ASP A C 1
ATOM 1370 O O . ASP A 1 179 ? -19.417 -8.110 28.606 1.00 89.12 179 ASP A O 1
ATOM 1374 N N . LYS A 1 180 ? -17.643 -9.479 28.539 1.00 88.38 180 LYS A N 1
ATOM 1375 C CA . LYS A 1 180 ? -18.137 -10.441 29.537 1.00 88.38 180 LYS A CA 1
ATOM 1376 C C . LYS A 1 180 ? -18.414 -9.800 30.894 1.00 88.38 180 LYS A C 1
ATOM 1378 O O . LYS A 1 180 ? -19.211 -10.340 31.656 1.00 88.38 180 LYS A O 1
ATOM 1383 N N . GLY A 1 181 ? -17.759 -8.677 31.195 1.00 87.81 181 GLY A N 1
ATOM 1384 C CA . GLY A 1 181 ? -18.050 -7.882 32.385 1.00 87.81 181 GLY A CA 1
ATOM 1385 C C . GLY A 1 181 ? -19.515 -7.453 32.426 1.00 87.81 181 GLY A C 1
ATOM 1386 O O . GLY A 1 181 ? -20.173 -7.660 33.439 1.00 87.81 181 GLY A O 1
ATOM 1387 N N . LEU A 1 182 ? -20.062 -6.956 31.310 1.00 89.56 182 LEU A N 1
ATOM 1388 C CA . LEU A 1 182 ? -21.456 -6.509 31.252 1.00 89.56 182 LEU A CA 1
ATOM 1389 C C . LEU A 1 182 ? -22.432 -7.668 31.488 1.00 89.56 182 LEU A C 1
ATOM 1391 O O . LEU A 1 182 ? -23.343 -7.543 32.301 1.00 89.56 182 LEU A O 1
ATOM 1395 N N . ASP A 1 183 ? -22.205 -8.806 30.829 1.00 92.31 183 ASP A N 1
ATOM 1396 C CA . ASP A 1 183 ? -23.039 -10.003 30.998 1.00 92.31 183 ASP A CA 1
ATOM 1397 C C . ASP A 1 183 ? -23.002 -10.517 32.449 1.00 92.31 183 ASP A C 1
ATOM 1399 O O . ASP A 1 183 ? -24.003 -11.003 32.977 1.00 92.31 183 ASP A O 1
ATOM 1403 N N . HIS A 1 184 ? -21.852 -10.389 33.122 1.00 91.31 184 HIS A N 1
ATOM 1404 C CA . HIS A 1 184 ? -21.718 -10.730 34.536 1.00 91.31 184 HIS A CA 1
ATOM 1405 C C . HIS A 1 184 ? -22.532 -9.792 35.436 1.00 91.31 184 HIS A C 1
ATOM 1407 O O . HIS A 1 184 ? -23.217 -10.271 36.338 1.00 91.31 184 HIS A O 1
ATOM 1413 N N . TRP A 1 185 ? -22.497 -8.482 35.171 1.00 89.69 185 TRP A N 1
ATOM 1414 C CA . TRP A 1 185 ? -23.264 -7.480 35.917 1.00 89.69 185 TRP A CA 1
ATOM 1415 C C . TRP A 1 185 ? -24.776 -7.613 35.709 1.00 89.69 185 TRP A C 1
ATOM 1417 O O . TRP A 1 185 ? -25.534 -7.511 36.671 1.00 89.69 185 TRP A O 1
ATOM 1427 N N . LEU A 1 186 ? -25.214 -7.875 34.475 1.00 91.75 186 LEU A N 1
ATOM 1428 C CA . LEU A 1 186 ? -26.631 -8.044 34.132 1.00 91.75 186 LEU A CA 1
ATOM 1429 C C . LEU A 1 186 ? -27.168 -9.448 34.455 1.00 91.75 186 LEU A C 1
ATOM 1431 O O . LEU A 1 186 ? -28.378 -9.665 34.443 1.00 91.75 186 LEU A O 1
ATOM 1435 N N . GLY A 1 187 ? -26.288 -10.418 34.723 1.00 94.75 187 GLY A N 1
ATOM 1436 C CA . GLY A 1 187 ? -26.654 -11.807 35.014 1.00 94.75 187 GLY A CA 1
ATOM 1437 C C . GLY A 1 187 ? -27.225 -12.578 33.817 1.00 94.75 187 GLY A C 1
ATOM 1438 O O . GLY A 1 187 ? -27.752 -13.679 33.988 1.00 94.75 187 GLY A O 1
ATOM 1439 N N . CYS A 1 188 ? -27.140 -12.025 32.607 1.00 93.88 188 CYS A N 1
ATOM 1440 C CA . CYS A 1 188 ? -27.642 -12.619 31.372 1.00 93.88 188 CYS A CA 1
ATOM 1441 C C . CYS A 1 188 ? -26.815 -12.154 30.163 1.00 93.88 188 CYS A C 1
ATOM 1443 O O . CYS A 1 188 ? -26.007 -11.237 30.274 1.00 93.88 188 CYS A O 1
ATOM 1445 N N . SER A 1 189 ? -26.990 -12.805 29.006 1.00 94.50 189 SER A N 1
ATOM 1446 C CA . SER A 1 189 ? -26.283 -12.403 27.783 1.00 94.50 189 SER A CA 1
ATOM 1447 C C . SER A 1 189 ? -26.940 -11.165 27.177 1.00 94.50 189 SER A C 1
ATOM 1449 O O . SER A 1 189 ? -28.067 -11.249 26.689 1.00 94.50 189 SER A O 1
ATOM 1451 N N . ALA A 1 190 ? -26.242 -10.031 27.221 1.00 93.00 190 ALA A N 1
ATOM 1452 C CA . ALA A 1 190 ? -26.766 -8.729 26.811 1.00 93.00 190 ALA A CA 1
ATOM 1453 C C . ALA A 1 190 ? -26.664 -8.478 25.298 1.00 93.00 190 ALA A C 1
ATOM 1455 O O . ALA A 1 190 ? -27.373 -7.635 24.756 1.00 93.00 190 ALA A O 1
ATOM 1456 N N . CYS A 1 191 ? -25.789 -9.206 24.601 1.00 95.38 191 CYS A N 1
ATOM 1457 C CA . CYS A 1 191 ? -25.587 -9.057 23.161 1.00 95.38 191 CYS A CA 1
ATOM 1458 C C . CYS A 1 191 ? -26.869 -9.398 22.376 1.00 95.38 191 CYS A C 1
ATOM 1460 O O . CYS A 1 191 ? -27.437 -10.477 22.549 1.00 95.38 191 CYS A O 1
ATOM 1462 N N . GLY A 1 192 ? -27.307 -8.492 21.500 1.00 95.19 192 GLY A N 1
ATOM 1463 C CA . GLY A 1 192 ? -28.542 -8.604 20.718 1.00 95.19 192 GLY A CA 1
ATOM 1464 C C . GLY A 1 192 ? -29.819 -8.246 21.484 1.00 95.19 192 GLY A C 1
ATOM 1465 O O . GLY A 1 192 ? -30.911 -8.391 20.939 1.00 95.19 192 GLY A O 1
ATOM 1466 N N . GLN A 1 193 ? -29.711 -7.803 22.740 1.00 96.44 193 GLN A N 1
ATOM 1467 C CA . GLN A 1 193 ? -30.842 -7.272 23.501 1.00 96.44 193 GLN A CA 1
ATOM 1468 C C . GLN A 1 193 ? -30.888 -5.744 23.420 1.00 96.44 193 GLN A C 1
ATOM 1470 O O . GLN A 1 193 ? -29.901 -5.090 23.065 1.00 96.44 193 GLN A O 1
ATOM 1475 N N . ARG A 1 194 ? -32.048 -5.171 23.748 1.00 95.50 194 ARG A N 1
ATOM 1476 C CA . ARG A 1 194 ? -32.223 -3.723 23.821 1.00 95.50 194 ARG A CA 1
ATOM 1477 C C . ARG A 1 194 ? -31.688 -3.203 25.143 1.00 95.50 194 ARG A C 1
ATOM 1479 O O . ARG A 1 194 ? -32.024 -3.707 26.209 1.00 95.50 194 ARG A O 1
ATOM 1486 N N . LEU A 1 195 ? -30.872 -2.166 25.072 1.00 93.88 195 LEU A N 1
ATOM 1487 C CA . LEU A 1 195 ? -30.292 -1.489 26.218 1.00 93.88 195 LEU A CA 1
ATOM 1488 C C . LEU A 1 195 ? -31.384 -0.894 27.112 1.00 93.88 195 LEU A C 1
ATOM 1490 O O . LEU A 1 195 ? -31.276 -0.960 28.335 1.00 93.88 195 LEU A O 1
ATOM 1494 N N . GLY A 1 196 ? -32.469 -0.397 26.509 1.00 93.25 196 GLY A N 1
ATOM 1495 C CA . GLY A 1 196 ? -33.632 0.113 27.226 1.00 93.25 196 GLY A CA 1
ATOM 1496 C C . GLY A 1 196 ? -34.346 -0.905 28.123 1.00 93.25 196 GLY A C 1
ATOM 1497 O O . GLY A 1 196 ? -35.041 -0.474 29.038 1.00 93.25 196 GLY A O 1
ATOM 1498 N N . ASP A 1 197 ? -34.163 -2.214 27.914 1.00 94.56 197 ASP A N 1
ATOM 1499 C CA . ASP A 1 197 ? -34.769 -3.260 28.756 1.00 94.56 197 ASP A CA 1
ATOM 1500 C C . ASP A 1 197 ? -34.037 -3.420 30.105 1.00 94.56 197 ASP A C 1
ATOM 1502 O O . ASP A 1 197 ? -34.595 -3.960 31.061 1.00 94.56 197 ASP A O 1
ATOM 1506 N N . PHE A 1 198 ? -32.796 -2.930 30.200 1.00 92.88 198 PHE A N 1
ATOM 1507 C CA . PHE A 1 198 ? -31.953 -3.009 31.400 1.00 92.88 198 PHE A CA 1
ATOM 1508 C C . PHE A 1 198 ? -31.889 -1.700 32.196 1.00 92.88 198 PHE A C 1
ATOM 1510 O O . PHE A 1 198 ? -31.208 -1.637 33.221 1.00 92.88 198 PHE A O 1
ATOM 1517 N N . MET A 1 199 ? -32.563 -0.649 31.728 1.00 91.31 199 MET A N 1
ATOM 1518 C CA . MET A 1 199 ? -32.518 0.693 32.308 1.00 91.31 199 MET A CA 1
ATOM 1519 C C . MET A 1 199 ? -33.892 1.101 32.844 1.00 91.31 199 MET A C 1
ATOM 1521 O O . MET A 1 199 ? -34.925 0.649 32.354 1.00 91.31 199 MET A O 1
ATOM 1525 N N . ALA A 1 200 ? -33.915 1.985 33.843 1.00 92.56 200 ALA A N 1
ATOM 1526 C CA . ALA A 1 200 ? -35.156 2.638 34.243 1.00 92.56 200 ALA A CA 1
ATOM 1527 C C . ALA A 1 200 ? -35.659 3.554 33.112 1.00 92.56 200 ALA A C 1
ATOM 1529 O O . ALA A 1 200 ? -34.857 4.111 32.359 1.00 92.56 200 ALA A O 1
ATOM 1530 N N . ASP A 1 201 ? -36.979 3.739 33.004 1.00 90.62 201 ASP A N 1
ATOM 1531 C CA . ASP A 1 201 ? -37.580 4.559 31.940 1.00 90.62 201 ASP A CA 1
ATOM 1532 C C . ASP A 1 201 ? -37.009 5.993 31.913 1.00 90.62 201 ASP A C 1
ATOM 1534 O O . ASP A 1 201 ? -36.711 6.510 30.835 1.00 90.62 201 ASP A O 1
ATOM 1538 N N . ASP A 1 202 ? -36.760 6.587 33.087 1.00 89.44 202 ASP A N 1
ATOM 1539 C CA . ASP A 1 202 ? -36.164 7.925 33.225 1.00 89.44 202 ASP A CA 1
ATOM 1540 C C . ASP A 1 202 ? -34.745 8.002 32.625 1.00 89.44 202 ASP A C 1
ATOM 1542 O O . ASP A 1 202 ? -34.382 8.983 31.970 1.00 89.44 202 ASP A O 1
ATOM 1546 N N . ASP A 1 203 ? -33.931 6.958 32.812 1.00 89.44 203 ASP A N 1
ATOM 1547 C CA . ASP A 1 203 ? -32.562 6.902 32.289 1.00 89.44 203 ASP A CA 1
ATOM 1548 C C . ASP A 1 203 ? -32.545 6.610 30.786 1.00 89.44 203 ASP A C 1
ATOM 1550 O O . ASP A 1 203 ? -31.673 7.104 30.064 1.00 89.44 203 ASP A O 1
ATOM 1554 N N . ARG A 1 204 ? -33.532 5.849 30.293 1.00 89.88 204 ARG A N 1
ATOM 1555 C CA . ARG A 1 204 ? -33.701 5.582 28.861 1.00 89.88 204 ARG A CA 1
ATOM 1556 C C . ARG A 1 204 ? -33.952 6.876 28.093 1.00 89.88 204 ARG A C 1
ATOM 1558 O O . ARG A 1 204 ? -33.314 7.103 27.066 1.00 89.88 204 ARG A O 1
ATOM 1565 N N . GLU A 1 205 ? -34.825 7.748 28.595 1.00 88.62 205 GLU A N 1
ATOM 1566 C CA . GLU A 1 205 ? -35.074 9.055 27.972 1.00 88.62 205 GLU A CA 1
ATOM 1567 C C . GLU A 1 205 ? -33.823 9.946 27.993 1.00 88.62 205 GLU A C 1
ATOM 1569 O O . GLU A 1 205 ? -33.468 10.544 26.972 1.00 88.62 205 GLU A O 1
ATOM 1574 N N . ARG A 1 206 ? -33.098 9.990 29.122 1.00 87.69 206 ARG A N 1
ATOM 1575 C CA . ARG A 1 206 ? -31.832 10.741 29.238 1.00 87.69 206 ARG A CA 1
ATOM 1576 C C . ARG A 1 206 ? -30.789 10.264 28.226 1.00 87.69 206 ARG A C 1
ATOM 1578 O O . ARG A 1 206 ? -30.130 11.090 27.590 1.00 87.69 206 ARG A O 1
ATOM 1585 N N . LEU A 1 207 ? -30.648 8.949 28.062 1.00 86.69 207 LEU A N 1
ATOM 1586 C CA . LEU A 1 207 ? -29.714 8.354 27.112 1.00 86.69 207 LEU A CA 1
ATOM 1587 C C . LEU A 1 207 ? -30.100 8.684 25.664 1.00 86.69 207 LEU A C 1
ATOM 1589 O O . LEU A 1 207 ? -29.247 9.118 24.890 1.00 86.69 207 LEU A O 1
ATOM 1593 N N . GLN A 1 208 ? -31.379 8.547 25.305 1.00 86.81 208 GLN A N 1
ATOM 1594 C CA . GLN A 1 208 ? -31.871 8.864 23.960 1.00 86.81 208 GLN A CA 1
ATOM 1595 C C . GLN A 1 208 ? -31.615 10.326 23.579 1.00 86.81 208 GLN A C 1
ATOM 1597 O O . GLN A 1 208 ? -31.191 10.600 22.454 1.00 86.81 208 GLN A O 1
ATOM 1602 N N . LEU A 1 209 ? -31.796 11.262 24.517 1.00 86.38 209 LEU A N 1
ATOM 1603 C CA . LEU A 1 209 ? -31.486 12.678 24.300 1.00 86.38 209 LEU A CA 1
ATOM 1604 C C . LEU A 1 209 ? -29.999 12.907 23.988 1.00 86.38 209 LEU A C 1
ATOM 1606 O O . LEU A 1 209 ? -29.672 13.694 23.098 1.00 86.38 209 LEU A O 1
ATOM 1610 N N . GLN A 1 210 ? -29.093 12.207 24.675 1.00 85.06 210 GLN A N 1
ATOM 1611 C CA . GLN A 1 210 ? -27.653 12.316 24.422 1.00 85.06 210 GLN A CA 1
ATOM 1612 C C . GLN A 1 210 ? -27.242 11.668 23.097 1.00 85.06 210 GLN A C 1
ATOM 1614 O O . GLN A 1 210 ? -26.469 12.258 22.345 1.00 85.06 210 GLN A O 1
ATOM 1619 N N . ILE A 1 211 ? -27.786 10.496 22.765 1.00 84.44 211 ILE A N 1
ATOM 1620 C CA . ILE A 1 211 ? -27.509 9.828 21.484 1.00 84.44 211 ILE A CA 1
ATOM 1621 C C . ILE A 1 211 ? -27.981 10.697 20.315 1.00 84.44 211 ILE A C 1
ATOM 1623 O O . ILE A 1 211 ? -27.254 10.865 19.330 1.00 84.44 211 ILE A O 1
ATOM 1627 N N . ALA A 1 212 ? -29.160 11.313 20.436 1.00 83.94 212 ALA A N 1
ATOM 1628 C CA . ALA A 1 212 ? -29.656 12.264 19.449 1.00 83.94 212 ALA A CA 1
ATOM 1629 C C . ALA A 1 212 ? -28.698 13.458 19.282 1.00 83.94 212 ALA A C 1
ATOM 1631 O O . ALA A 1 212 ? -28.350 13.799 18.152 1.00 83.94 212 ALA A O 1
ATOM 1632 N N . ALA A 1 213 ? -28.203 14.030 20.386 1.00 82.69 213 ALA A N 1
ATOM 1633 C CA . ALA A 1 213 ? -27.260 15.150 20.362 1.00 82.69 213 ALA A CA 1
ATOM 1634 C C . ALA A 1 213 ? -25.903 14.790 19.717 1.00 82.69 213 ALA A C 1
ATOM 1636 O O . ALA A 1 213 ? -25.352 15.569 18.931 1.00 82.69 213 ALA A O 1
ATOM 1637 N N . VAL A 1 214 ? -25.379 13.589 19.986 1.00 81.50 214 VAL A N 1
ATOM 1638 C CA . VAL A 1 214 ? -24.153 13.073 19.349 1.00 81.50 214 VAL A CA 1
ATOM 1639 C C . VAL A 1 214 ? -24.362 12.888 17.846 1.00 81.50 214 VAL A C 1
ATOM 1641 O O . VAL A 1 214 ? -23.504 13.265 17.049 1.00 81.50 214 VAL A O 1
ATOM 1644 N N . THR A 1 215 ? -25.524 12.373 17.439 1.00 78.12 215 THR A N 1
ATOM 1645 C CA . THR A 1 215 ? -25.857 12.148 16.022 1.00 78.12 215 THR A CA 1
ATOM 1646 C C . THR A 1 215 ? -25.951 13.462 15.241 1.00 78.12 215 THR A C 1
ATOM 1648 O O . THR A 1 215 ? -25.593 13.512 14.065 1.00 78.12 215 THR A O 1
ATOM 1651 N N . THR A 1 216 ? -26.368 14.553 15.892 1.00 80.38 216 THR A N 1
ATOM 1652 C CA . THR A 1 216 ? -26.390 15.898 15.296 1.00 80.38 216 THR A CA 1
ATOM 1653 C C . THR A 1 216 ? -25.015 16.571 15.208 1.00 80.38 216 THR A C 1
ATOM 1655 O O . THR A 1 216 ? -24.912 17.654 14.638 1.00 80.38 216 THR A O 1
ATOM 1658 N N . GLY A 1 217 ? -23.951 15.924 15.703 1.00 76.06 217 GLY A N 1
ATOM 1659 C CA . GLY A 1 217 ? -22.566 16.391 15.577 1.00 76.06 217 GLY A CA 1
ATOM 1660 C C . GLY A 1 217 ? -22.169 17.498 16.556 1.00 76.06 217 GLY A C 1
ATOM 1661 O O . GLY A 1 217 ? -21.145 18.143 16.349 1.00 76.06 217 GLY A O 1
ATOM 1662 N N . ASP A 1 218 ? -22.962 17.720 17.606 1.00 68.00 218 ASP A N 1
ATOM 1663 C CA . ASP A 1 218 ? -22.835 18.885 18.494 1.00 68.00 218 ASP A CA 1
ATOM 1664 C C . ASP A 1 218 ? -22.051 18.584 19.790 1.00 68.00 218 ASP A C 1
ATOM 1666 O O . ASP A 1 218 ? -21.930 19.434 20.670 1.00 68.00 218 ASP A O 1
ATOM 1670 N N . VAL A 1 219 ? -21.516 17.363 19.951 1.00 60.34 219 VAL A N 1
ATOM 1671 C CA . VAL A 1 219 ? -21.003 16.886 21.250 1.00 60.34 219 VAL A CA 1
ATOM 1672 C C . VAL A 1 219 ? -19.570 16.349 21.177 1.00 60.34 219 VAL A C 1
ATOM 1674 O O . VAL A 1 219 ? -19.159 15.691 20.223 1.00 60.34 219 VAL A O 1
ATOM 1677 N N . SER A 1 220 ? -18.822 16.637 22.249 1.00 66.81 220 SER A N 1
ATOM 1678 C CA . SER A 1 220 ? -17.520 16.060 22.601 1.00 66.81 220 SER A CA 1
ATOM 1679 C C . SER A 1 220 ? -17.537 14.520 22.548 1.00 66.81 220 SER A C 1
ATOM 1681 O O . SER A 1 220 ? -18.531 13.917 22.953 1.00 66.81 220 SER A O 1
ATOM 1683 N N . PRO A 1 221 ? -16.432 13.859 22.141 1.00 64.38 221 PRO A N 1
ATOM 1684 C CA . PRO A 1 221 ? -16.329 12.393 22.076 1.00 64.38 221 PRO A CA 1
ATOM 1685 C C . PRO A 1 221 ? -16.527 11.688 23.428 1.00 64.38 221 PRO A C 1
ATOM 1687 O O . PRO A 1 221 ? -16.724 10.477 23.464 1.00 64.38 221 PRO A O 1
ATOM 1690 N N . VAL A 1 222 ? -16.485 12.435 24.534 1.00 71.56 222 VAL A N 1
ATOM 1691 C CA . VAL A 1 222 ? -16.860 11.966 25.869 1.00 71.56 222 VAL A CA 1
ATOM 1692 C C . VAL A 1 222 ? -17.926 12.911 26.420 1.00 71.56 222 VAL A C 1
ATOM 1694 O O . VAL A 1 222 ? -17.662 14.106 26.581 1.00 71.56 222 VAL A O 1
ATOM 1697 N N . SER A 1 223 ? -19.110 12.367 26.708 1.00 73.94 223 SER A N 1
ATOM 1698 C CA . SER A 1 223 ? -20.212 13.049 27.393 1.00 73.94 223 SER A CA 1
ATOM 1699 C C . SER A 1 223 ? -20.571 12.249 28.641 1.00 73.94 223 SER A C 1
ATOM 1701 O O . SER A 1 223 ? -20.820 11.046 28.562 1.00 73.94 223 SER A O 1
ATOM 1703 N N . LEU A 1 224 ? -20.546 12.904 29.800 1.00 74.62 224 LEU A N 1
ATOM 1704 C CA . LEU A 1 224 ? -21.022 12.308 31.044 1.00 74.62 224 LEU A CA 1
ATOM 1705 C C . LEU A 1 224 ? -22.530 12.535 31.135 1.00 74.62 224 LEU A C 1
ATOM 1707 O O . LEU A 1 224 ? -23.002 13.648 30.895 1.00 74.62 224 LEU A O 1
ATOM 1711 N N . LEU A 1 225 ? -23.279 11.495 31.502 1.00 71.50 225 LEU A N 1
ATOM 1712 C CA . LEU A 1 225 ? -24.703 11.651 31.778 1.00 71.50 225 LEU A CA 1
ATOM 1713 C C . LEU A 1 225 ? -24.876 12.587 32.989 1.00 71.50 225 LEU A C 1
ATOM 1715 O O . LEU A 1 225 ? -24.180 12.410 33.993 1.00 71.50 225 LEU A O 1
ATOM 1719 N N . PRO A 1 226 ? -25.758 13.598 32.906 1.00 68.25 226 PRO A N 1
ATOM 1720 C CA . PRO A 1 226 ? -26.028 14.477 34.035 1.00 68.25 226 PRO A CA 1
ATOM 1721 C C . PRO A 1 226 ? -26.638 13.669 35.190 1.00 68.25 226 PRO A C 1
ATOM 1723 O O . PRO A 1 226 ? -27.557 12.877 34.971 1.00 68.25 226 PRO A O 1
ATOM 1726 N N . SER A 1 227 ? -26.105 13.879 36.399 1.00 65.06 227 SER A N 1
ATOM 1727 C CA . SER A 1 227 ? -26.598 13.295 37.655 1.00 65.06 227 SER A CA 1
ATOM 1728 C C . SER A 1 227 ? -27.999 13.801 37.983 1.00 65.06 227 SER A C 1
ATOM 1730 O O . SER A 1 227 ? -28.117 15.041 38.124 1.00 65.06 227 SER A O 1
#

Organism: NCBI:txid1333877

Secondary structure (DSSP, 8-state):
--TTHHHHHHHHHHHHHHHHHHHHHHHHS-TTS-HHHHHHHHHHHHHHHHHHHHHT-SSHHHHHHHHHHHHHHHHHHHHHHH--GGGTHHHHHHHHHHHHHHHHHTTT-TTTHHHHHHHHHHHHHHHHHHHHHHHHHHHHHHHHHHHHHHHHHHHHHHHHH-S--EEE-TTSSBEEEE-HHHHHHHTS--TTSBGGGGS-HHHHHHHHHHHHHHHTT-S-S--PPP-

Radius of gyration: 31.85 Å; chains: 1; bounding box: 69×35×93 Å